Protein AF-0000000072275136 (afdb_homodimer)

Organism: Rhodospirillum rubrum (strain ATCC 11170 / ATH 1.1.1 / DSM 467 / LMG 4362 / NCIMB 8255 / S1) (NCBI:txid269796)

Nearest PDB structures (foldseek):
  8ezt-assembly1_D-2  TM=8.551E-01  e=4.732E-03  Legionella pneumophila
  3dnv-assembly1_B  TM=7.845E-01  e=2.120E-03  Escherichia coli K-12
  4z5h-assembly1_A-2  TM=7.658E-01  e=2.246E-03  Escherichia coli K-12
  5k98-assembly1_P  TM=7.823E-01  e=4.732E-03  Escherichia coli MP020980.2
  2b5a-assembly1_A  TM=7.391E-01  e=1.328E-02  [Bacillus] caldolyticus

Radius of gyration: 20.27 Å; Cα contacts (8 Å, |Δi|>4): 265; chains: 2; bounding box: 40×94×41 Å

Sequence (222 aa):
MAAHPRTYSRATREALVLMGGKIRLARKQRKMSEADLAARIGIARSTLQLIEKGSPKAEIGLVFEAAHLVGIPLFVAEPSTLAAQIARIEDQLALLPHSIRRPRTEVKDDFMAAHPRTYSRATREALVLMGGKIRLARKQRKMSEADLAARIGIARSTLQLIEKGSPKAEIGLVFEAAHLVGIPLFVAEPSTLAAQIARIEDQLALLPHSIRRPRTEVKDDF

Structure (mmCIF, N/CA/C/O backbone):
data_AF-0000000072275136-model_v1
#
loop_
_entity.id
_entity.type
_entity.pdbx_description
1 polymer 'Transcriptional regulator, XRE family'
#
loop_
_atom_site.group_PDB
_atom_site.id
_atom_site.type_symbol
_atom_site.label_atom_id
_atom_site.label_alt_id
_atom_site.label_comp_id
_atom_site.label_asym_id
_atom_site.label_entity_id
_atom_site.label_seq_id
_atom_site.pdbx_PDB_ins_code
_atom_site.Cartn_x
_atom_site.Cartn_y
_atom_site.Cartn_z
_atom_site.occupancy
_atom_site.B_iso_or_equiv
_atom_site.auth_seq_id
_atom_site.auth_comp_id
_atom_site.auth_asym_id
_atom_site.auth_atom_id
_atom_site.pdbx_PDB_model_num
ATOM 1 N N . MET A 1 1 ? -23.781 -12.648 8.477 1 34.78 1 MET A N 1
ATOM 2 C CA . MET A 1 1 ? -22.516 -13.352 8.617 1 34.78 1 MET A CA 1
ATOM 3 C C . MET A 1 1 ? -21.406 -12.398 9.078 1 34.78 1 MET A C 1
ATOM 5 O O . MET A 1 1 ? -21.188 -11.359 8.461 1 34.78 1 MET A O 1
ATOM 9 N N . ALA A 1 2 ? -21.031 -12.438 10.281 1 43.31 2 ALA A N 1
ATOM 10 C CA . ALA A 1 2 ? -20.047 -11.531 10.867 1 43.31 2 ALA A CA 1
ATOM 11 C C . ALA A 1 2 ? -18.734 -11.578 10.094 1 43.31 2 ALA A C 1
ATOM 13 O O . ALA A 1 2 ? -18.25 -12.656 9.742 1 43.31 2 ALA A O 1
ATOM 14 N N . ALA A 1 3 ? -18.453 -10.547 9.375 1 55.28 3 ALA A N 1
ATOM 15 C CA . ALA A 1 3 ? -17.219 -10.562 8.594 1 55.28 3 ALA A CA 1
ATOM 16 C C . ALA A 1 3 ? -16.047 -11.07 9.43 1 55.28 3 ALA A C 1
ATOM 18 O O . ALA A 1 3 ? -15.883 -10.672 10.586 1 55.28 3 ALA A O 1
ATOM 19 N N . HIS A 1 4 ? -15.711 -12.32 9.383 1 60.91 4 HIS A N 1
ATOM 20 C CA . HIS A 1 4 ? -14.57 -12.891 10.086 1 60.91 4 HIS A CA 1
ATOM 21 C C . HIS A 1 4 ? -13.336 -12 9.945 1 60.91 4 HIS A C 1
ATOM 23 O O . HIS A 1 4 ? -12.977 -11.602 8.836 1 60.91 4 HIS A O 1
ATOM 29 N N . PRO A 1 5 ? -12.984 -11.477 11.062 1 72.5 5 PRO A N 1
ATOM 30 C CA . PRO A 1 5 ? -11.805 -10.609 10.984 1 72.5 5 PRO A CA 1
ATOM 31 C C . PRO A 1 5 ? -10.602 -11.297 10.336 1 72.5 5 PRO A C 1
ATOM 33 O O . PRO A 1 5 ? -10.344 -12.469 10.609 1 72.5 5 PRO A O 1
ATOM 36 N N . ARG A 1 6 ? -10.109 -10.781 9.258 1 84.81 6 ARG A N 1
ATOM 37 C CA . ARG A 1 6 ? -8.945 -11.352 8.586 1 84.81 6 ARG A CA 1
ATOM 38 C C . ARG A 1 6 ? -7.688 -11.195 9.43 1 84.81 6 ARG A C 1
ATOM 40 O O . ARG A 1 6 ? -7.473 -10.156 10.055 1 84.81 6 ARG A O 1
ATOM 47 N N . THR A 1 7 ? -7.094 -12.391 9.586 1 91.75 7 THR A N 1
ATOM 48 C CA . THR A 1 7 ? -5.836 -12.359 10.328 1 91.75 7 THR A CA 1
ATOM 49 C C . THR A 1 7 ? -4.66 -12.117 9.391 1 91.75 7 THR A C 1
ATOM 51 O O . THR A 1 7 ? -4.5 -12.82 8.391 1 91.75 7 THR A O 1
ATOM 54 N N . TYR A 1 8 ? -3.914 -11.055 9.648 1 96.62 8 TYR A N 1
ATOM 55 C CA . TYR A 1 8 ? -2.732 -10.727 8.859 1 96.62 8 TYR A CA 1
ATOM 56 C C . TYR A 1 8 ? -1.464 -11.211 9.555 1 96.62 8 TYR A C 1
ATOM 58 O O . TYR A 1 8 ? -1.431 -11.344 10.773 1 96.62 8 TYR A O 1
ATOM 66 N N . SER A 1 9 ? -0.447 -11.539 8.742 1 95.5 9 SER A N 1
ATOM 67 C CA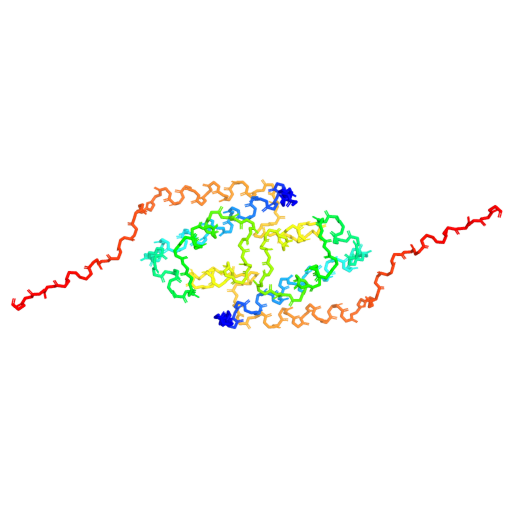 . SER A 1 9 ? 0.859 -11.867 9.297 1 95.5 9 SER A CA 1
ATOM 68 C C . SER A 1 9 ? 1.419 -10.719 10.125 1 95.5 9 SER A C 1
ATOM 70 O O . SER A 1 9 ? 1.007 -9.57 9.961 1 95.5 9 SER A O 1
ATOM 72 N N . ARG A 1 10 ? 2.375 -11.016 11.031 1 94.94 10 ARG A N 1
ATOM 73 C CA . ARG A 1 10 ? 3.047 -9.977 11.805 1 94.94 10 ARG A CA 1
ATOM 74 C C . ARG A 1 10 ? 3.75 -8.977 10.898 1 94.94 10 ARG A C 1
ATOM 76 O O . ARG A 1 10 ? 3.689 -7.77 11.125 1 94.94 10 ARG A O 1
ATOM 83 N N . ALA A 1 11 ? 4.41 -9.492 9.906 1 94.69 11 ALA A N 1
ATOM 84 C CA . ALA A 1 11 ? 5.133 -8.625 8.977 1 94.69 11 ALA A CA 1
ATOM 85 C C . ALA A 1 11 ? 4.188 -7.637 8.297 1 94.69 11 ALA A C 1
ATOM 87 O O . ALA A 1 11 ? 4.516 -6.461 8.141 1 94.69 11 ALA A O 1
ATOM 88 N N . THR A 1 12 ? 3.021 -8.172 7.914 1 96.62 12 THR A N 1
ATOM 89 C CA . THR A 1 12 ? 2.037 -7.312 7.262 1 96.62 12 THR A CA 1
ATOM 90 C C . THR A 1 12 ? 1.535 -6.238 8.219 1 96.62 12 THR A C 1
ATOM 92 O O . THR A 1 12 ? 1.487 -5.055 7.863 1 96.62 12 THR A O 1
ATOM 95 N N . ARG A 1 13 ? 1.253 -6.629 9.406 1 96.94 13 ARG A N 1
ATOM 96 C CA . ARG A 1 13 ? 0.764 -5.684 10.406 1 96.94 13 ARG A CA 1
ATOM 97 C C . ARG A 1 13 ? 1.8 -4.602 10.688 1 96.94 13 ARG A C 1
ATOM 99 O O . ARG A 1 13 ? 1.465 -3.416 10.742 1 96.94 13 ARG A O 1
ATOM 106 N N . GLU A 1 14 ? 2.996 -5 10.828 1 97.19 14 GLU A N 1
ATOM 107 C CA . GLU A 1 14 ? 4.066 -4.047 11.117 1 97.19 14 GLU A CA 1
ATOM 108 C C . GLU A 1 14 ? 4.309 -3.113 9.938 1 97.19 14 GLU A C 1
ATOM 110 O O . GLU A 1 14 ? 4.566 -1.922 10.125 1 97.19 14 GLU A O 1
ATOM 115 N N . ALA A 1 15 ? 4.215 -3.631 8.766 1 97.25 15 ALA A N 1
ATOM 116 C CA . ALA A 1 15 ? 4.383 -2.803 7.57 1 97.25 15 ALA A CA 1
ATOM 117 C C . ALA A 1 15 ? 3.287 -1.745 7.48 1 97.25 15 ALA A C 1
ATOM 119 O O . ALA A 1 15 ? 3.549 -0.602 7.102 1 97.25 15 ALA A O 1
ATOM 120 N N . LEU A 1 16 ? 2.09 -2.146 7.805 1 98.06 16 LEU A N 1
ATOM 121 C CA . LEU A 1 16 ? 0.973 -1.209 7.773 1 98.06 16 LEU A CA 1
ATOM 122 C C . LEU A 1 16 ? 1.18 -0.081 8.781 1 98.06 16 LEU A C 1
ATOM 124 O O . LEU A 1 16 ? 0.97 1.09 8.453 1 98.06 16 LEU A O 1
ATOM 128 N N . VAL A 1 17 ? 1.591 -0.449 9.914 1 97.88 17 VAL A N 1
ATOM 129 C CA . VAL A 1 17 ? 1.847 0.53 10.969 1 97.88 17 VAL A CA 1
ATOM 130 C C . VAL A 1 17 ? 2.961 1.479 10.531 1 97.88 17 VAL A C 1
ATOM 132 O O . VAL A 1 17 ? 2.852 2.695 10.703 1 97.88 17 VAL A O 1
ATOM 135 N N . LEU A 1 18 ? 3.98 0.933 10 1 97.62 18 LEU A N 1
ATOM 136 C CA . LEU A 1 18 ? 5.094 1.752 9.531 1 97.62 18 LEU A CA 1
ATOM 137 C C . LEU A 1 18 ? 4.641 2.719 8.445 1 97.62 18 LEU A C 1
ATOM 139 O O . LEU A 1 18 ? 4.969 3.906 8.484 1 97.62 18 LEU A O 1
ATOM 143 N N . MET A 1 19 ? 3.881 2.203 7.488 1 97.75 19 MET A N 1
ATOM 144 C CA . MET A 1 19 ? 3.355 3.039 6.414 1 97.75 19 MET A CA 1
ATOM 145 C C . MET A 1 19 ? 2.543 4.203 6.973 1 97.75 19 MET A C 1
ATOM 147 O O . MET A 1 19 ? 2.775 5.355 6.609 1 97.75 19 MET A O 1
ATOM 151 N N . GLY A 1 20 ? 1.637 3.906 7.801 1 98.62 20 GLY A N 1
ATOM 152 C CA . GLY A 1 20 ? 0.823 4.945 8.406 1 98.62 20 GLY A CA 1
ATOM 153 C C . GLY A 1 20 ? 1.636 5.949 9.211 1 98.62 20 GLY A C 1
ATOM 154 O O . GLY A 1 20 ? 1.403 7.156 9.117 1 98.62 20 GLY A O 1
ATOM 155 N N . GLY A 1 21 ? 2.545 5.434 9.984 1 98.25 21 GLY A N 1
ATOM 156 C CA . GLY A 1 21 ? 3.412 6.289 10.773 1 98.25 21 GLY A CA 1
ATOM 157 C C . GLY A 1 21 ? 4.258 7.223 9.93 1 98.25 21 GLY A C 1
ATOM 158 O O . GLY A 1 21 ? 4.465 8.383 10.297 1 98.25 21 GLY A O 1
ATOM 159 N N . LYS A 1 22 ? 4.758 6.723 8.836 1 97.88 22 LYS A N 1
ATOM 160 C CA . LYS A 1 22 ? 5.539 7.555 7.926 1 97.88 22 LYS A CA 1
ATOM 161 C C . LYS A 1 22 ? 4.695 8.695 7.367 1 97.88 22 LYS A C 1
ATOM 163 O O . LYS A 1 22 ? 5.168 9.828 7.258 1 97.88 22 LYS A O 1
ATOM 168 N N . ILE A 1 23 ? 3.521 8.422 6.992 1 98.5 23 ILE A N 1
ATOM 169 C CA . ILE A 1 23 ? 2.627 9.438 6.457 1 98.5 23 ILE A CA 1
ATOM 170 C C . ILE A 1 23 ? 2.346 10.492 7.523 1 98.5 23 ILE A C 1
ATOM 172 O O . ILE A 1 23 ? 2.418 11.695 7.25 1 98.5 23 ILE A O 1
ATOM 176 N N . ARG A 1 24 ? 2.078 10.016 8.68 1 98.5 24 ARG A N 1
ATOM 177 C CA . ARG A 1 24 ? 1.809 10.922 9.789 1 98.5 24 ARG A CA 1
ATOM 178 C C . ARG A 1 24 ? 3.012 11.82 10.07 1 98.5 24 ARG A C 1
ATOM 180 O O . ARG A 1 24 ? 2.869 13.031 10.203 1 98.5 24 ARG A O 1
ATOM 187 N N . LEU A 1 25 ? 4.133 11.219 10.188 1 98.19 25 LEU A N 1
ATOM 188 C CA . LEU A 1 25 ? 5.367 11.953 10.461 1 98.19 25 LEU A CA 1
ATOM 189 C C . LEU A 1 25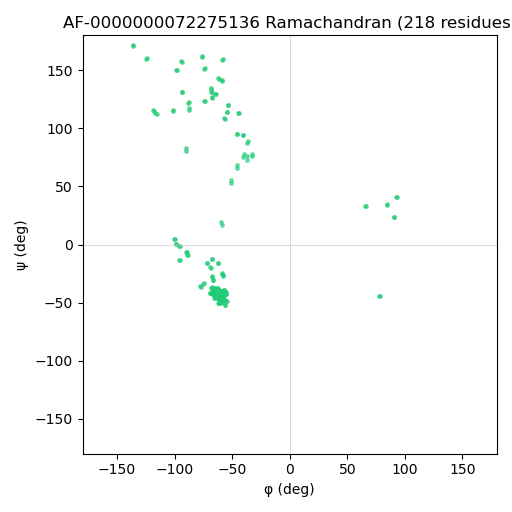 ? 5.625 12.992 9.375 1 98.19 25 LEU A C 1
ATOM 191 O O . LEU A 1 25 ? 5.898 14.156 9.68 1 98.19 25 LEU A O 1
ATOM 195 N N . ALA A 1 26 ? 5.52 12.602 8.148 1 98 26 ALA A N 1
ATOM 196 C CA . ALA A 1 26 ? 5.766 13.508 7.027 1 98 26 ALA A CA 1
ATOM 197 C C . ALA A 1 26 ? 4.766 14.664 7.023 1 98 26 ALA A C 1
ATOM 199 O O . ALA A 1 26 ? 5.133 15.805 6.746 1 98 26 ALA A O 1
ATOM 200 N N . ARG A 1 27 ? 3.498 14.32 7.25 1 98 27 ARG A N 1
ATOM 201 C CA . ARG A 1 27 ? 2.479 15.359 7.324 1 98 27 ARG A CA 1
ATOM 202 C C . ARG A 1 27 ? 2.844 16.406 8.367 1 98 27 ARG A C 1
ATOM 204 O O . ARG A 1 27 ? 2.818 17.609 8.086 1 98 27 ARG A O 1
ATOM 211 N N . LYS A 1 28 ? 3.197 15.953 9.492 1 97.88 28 LYS A N 1
ATOM 212 C CA . LYS A 1 28 ? 3.518 16.859 10.602 1 97.88 28 LYS A CA 1
ATOM 213 C C . LYS A 1 28 ? 4.793 17.641 10.32 1 97.88 28 LYS A C 1
ATOM 215 O O . LYS A 1 28 ? 4.879 18.828 10.633 1 97.88 28 LYS A O 1
ATOM 220 N N . GLN A 1 29 ? 5.77 17.016 9.789 1 96.94 29 GLN A N 1
ATOM 221 C CA . GLN A 1 29 ? 7.016 17.688 9.43 1 96.94 29 GLN A CA 1
ATOM 222 C C . GLN A 1 29 ? 6.77 18.812 8.43 1 96.94 29 GLN A C 1
ATOM 224 O O . GLN A 1 29 ? 7.508 19.797 8.406 1 96.94 29 GLN A O 1
ATOM 229 N N . ARG A 1 30 ? 5.711 18.688 7.703 1 96.5 30 ARG A N 1
ATOM 230 C CA . ARG A 1 30 ? 5.352 19.688 6.703 1 96.5 30 ARG A CA 1
ATOM 231 C C . ARG A 1 30 ? 4.355 20.688 7.27 1 96.5 30 ARG A C 1
ATOM 233 O O . ARG A 1 30 ? 3.797 21.5 6.527 1 96.5 30 ARG A O 1
ATOM 240 N N . LYS A 1 31 ? 3.979 20.516 8.461 1 95.81 31 LYS A N 1
ATOM 241 C CA . LYS A 1 31 ? 3.062 21.391 9.188 1 95.81 31 LYS A CA 1
ATOM 242 C C . LYS A 1 31 ? 1.666 21.359 8.578 1 95.81 31 LYS A C 1
ATOM 244 O O . LYS A 1 31 ? 0.966 22.375 8.555 1 95.81 31 LYS A O 1
ATOM 249 N N . MET A 1 32 ? 1.389 20.281 8.109 1 96.56 32 MET A N 1
ATOM 250 C CA . MET A 1 32 ? 0.056 20.062 7.555 1 96.56 32 MET A CA 1
ATOM 251 C C . MET A 1 32 ? -0.872 19.453 8.594 1 96.56 32 MET A C 1
ATOM 253 O O . MET A 1 32 ? -0.5 18.484 9.273 1 96.56 32 MET A O 1
ATOM 257 N N . SER A 1 33 ? -2.061 20.062 8.711 1 97.31 33 SER A N 1
ATOM 258 C CA . SER A 1 33 ? -3.051 19.469 9.602 1 97.31 33 SER A CA 1
ATOM 259 C C . SER A 1 33 ? -3.701 18.25 8.977 1 97.31 33 SER A C 1
ATOM 261 O O . SER A 1 33 ? -3.588 18.031 7.766 1 97.31 33 SER A O 1
ATOM 263 N N . GLU A 1 34 ? -4.309 17.453 9.828 1 97.5 34 GLU A N 1
ATOM 264 C CA . GLU A 1 34 ? -5.102 16.344 9.297 1 97.5 34 GLU A CA 1
ATOM 265 C C . GLU A 1 34 ? -6.176 16.844 8.344 1 97.5 34 GLU A C 1
ATOM 267 O O . GLU A 1 34 ? -6.41 16.25 7.289 1 97.5 34 GLU A O 1
ATOM 272 N N . ALA A 1 35 ? -6.805 17.953 8.703 1 96.75 35 ALA A N 1
ATOM 273 C CA . ALA A 1 35 ? -7.867 18.516 7.883 1 96.75 35 ALA A CA 1
ATOM 274 C C . ALA A 1 35 ? -7.344 18.938 6.512 1 96.75 35 ALA A C 1
ATOM 276 O O . ALA A 1 35 ? -7.984 18.672 5.492 1 96.75 35 ALA A O 1
ATOM 277 N N . ASP A 1 36 ? -6.223 19.547 6.449 1 97.06 36 ASP A N 1
ATOM 278 C CA . ASP A 1 36 ? -5.621 20 5.195 1 97.06 36 ASP A CA 1
ATOM 279 C C . ASP A 1 36 ? -5.309 18.812 4.281 1 97.06 36 ASP A C 1
ATOM 281 O O . ASP A 1 36 ? -5.66 18.828 3.1 1 97.06 36 ASP A O 1
ATOM 285 N N . LEU A 1 37 ? -4.645 17.828 4.824 1 97.81 37 LEU A N 1
ATOM 286 C CA . LEU A 1 37 ? -4.285 16.688 4.004 1 97.81 37 LEU A CA 1
ATOM 287 C C . LEU A 1 37 ? -5.531 15.93 3.541 1 97.81 37 LEU A C 1
ATOM 289 O O . LEU A 1 37 ? -5.629 15.539 2.375 1 97.81 37 LEU A O 1
ATOM 293 N N . ALA A 1 38 ? -6.422 15.703 4.453 1 97.94 38 ALA A N 1
ATOM 294 C CA . ALA A 1 38 ? -7.664 15.023 4.102 1 97.94 38 ALA A CA 1
ATOM 295 C C . ALA A 1 38 ? -8.383 15.75 2.971 1 97.94 38 ALA A C 1
ATOM 297 O O . ALA A 1 38 ? -8.867 15.117 2.025 1 97.94 38 ALA A O 1
ATOM 298 N N . ALA A 1 39 ? -8.43 17.047 3.029 1 97.19 39 ALA A N 1
ATOM 299 C CA . ALA A 1 39 ? -9.078 17.859 2.008 1 97.19 39 ALA A CA 1
ATOM 300 C C . ALA A 1 39 ? -8.375 17.719 0.661 1 97.19 39 ALA A C 1
ATOM 302 O O . ALA A 1 39 ? -9.031 17.625 -0.381 1 97.19 39 ALA A O 1
ATOM 303 N N . ARG A 1 40 ? -7.125 17.719 0.675 1 96.88 40 ARG A N 1
ATOM 304 C CA . ARG A 1 40 ? -6.355 17.594 -0.56 1 96.88 40 ARG A CA 1
ATOM 305 C C . ARG A 1 40 ? -6.594 16.234 -1.222 1 96.88 40 ARG A C 1
ATOM 307 O O . ARG A 1 40 ? -6.605 16.141 -2.451 1 96.88 40 ARG A O 1
ATOM 314 N N . ILE A 1 41 ? -6.715 15.273 -0.427 1 97.06 41 ILE A N 1
ATOM 315 C CA . ILE A 1 41 ? -7 13.938 -0.941 1 97.06 41 ILE A CA 1
ATOM 316 C C . ILE A 1 41 ? -8.461 13.852 -1.369 1 97.06 41 ILE A C 1
ATOM 318 O O . ILE A 1 41 ? -8.805 13.102 -2.289 1 97.06 41 ILE A O 1
ATOM 322 N N . GLY A 1 42 ? -9.32 14.484 -0.735 1 96.62 42 GLY A N 1
ATOM 323 C CA . GLY A 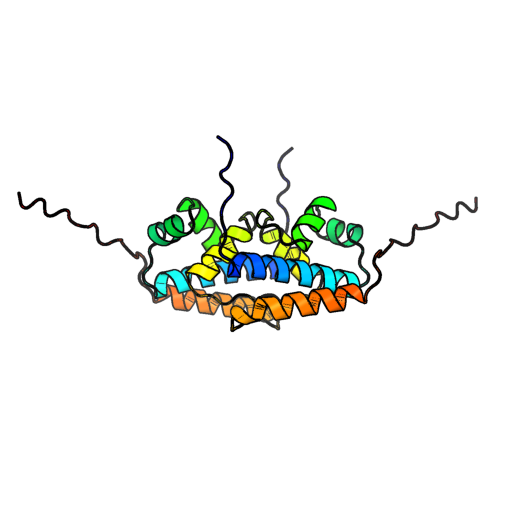1 42 ? -10.75 14.43 -0.974 1 96.62 42 GLY A CA 1
ATOM 324 C C . GLY A 1 42 ? -11.461 13.398 -0.117 1 96.62 42 GLY A C 1
ATOM 325 O O . GLY A 1 42 ? -12.367 12.719 -0.588 1 96.62 42 GLY A O 1
ATOM 326 N N . ILE A 1 43 ? -11.023 13.352 1.15 1 97.44 43 ILE A N 1
ATOM 327 C CA . ILE A 1 43 ? -11.625 12.367 2.051 1 97.44 43 ILE A CA 1
ATOM 328 C C . ILE A 1 43 ? -11.922 13.023 3.398 1 97.44 43 ILE A C 1
ATOM 330 O O . ILE A 1 43 ? -11.523 14.164 3.646 1 97.44 43 ILE A O 1
ATOM 334 N N . ALA A 1 44 ? -12.641 12.234 4.234 1 97.94 44 ALA A N 1
ATOM 335 C CA . ALA A 1 44 ? -12.906 12.695 5.598 1 97.94 44 ALA A CA 1
ATOM 336 C C . ALA A 1 44 ? -11.648 12.586 6.457 1 97.94 44 ALA A C 1
ATOM 338 O O . ALA A 1 44 ? -10.828 11.688 6.266 1 97.94 44 ALA A O 1
ATOM 339 N N . ARG A 1 45 ? -11.57 13.484 7.465 1 97.38 45 ARG A N 1
ATOM 340 C CA . ARG A 1 45 ? -10.477 13.438 8.43 1 97.38 45 ARG A CA 1
ATOM 341 C C . ARG A 1 45 ? -10.414 12.078 9.117 1 97.38 45 ARG A C 1
ATOM 343 O O . ARG A 1 45 ? -9.328 11.562 9.391 1 97.38 45 ARG A O 1
ATOM 350 N N . SER A 1 46 ? -11.531 11.523 9.414 1 98.25 46 SER A N 1
ATOM 351 C CA . SER A 1 46 ? -11.586 10.227 10.086 1 98.25 46 SER A CA 1
ATOM 352 C C . SER A 1 46 ? -10.953 9.133 9.234 1 98.25 46 SER A C 1
ATOM 354 O O . SER A 1 46 ? -10.312 8.219 9.758 1 98.25 46 SER A O 1
ATOM 356 N N . THR A 1 47 ? -11.172 9.203 7.934 1 98.31 47 THR A N 1
ATOM 357 C CA . THR A 1 47 ? -10.547 8.258 7.016 1 98.31 47 THR A CA 1
ATOM 358 C C . THR A 1 47 ? -9.023 8.414 7.023 1 98.31 47 THR A C 1
ATOM 360 O O . THR A 1 47 ? -8.297 7.422 7.027 1 98.31 47 THR A O 1
ATOM 363 N N . LEU A 1 48 ? -8.578 9.609 7.027 1 98.5 48 LEU A N 1
ATOM 364 C CA . LEU A 1 48 ? -7.145 9.859 7.102 1 98.5 48 LEU A CA 1
ATOM 365 C C . LEU A 1 48 ? -6.559 9.305 8.391 1 98.5 48 LEU A C 1
ATOM 367 O O . LEU A 1 48 ? -5.465 8.734 8.391 1 98.5 48 LEU A O 1
ATOM 371 N N . GLN A 1 49 ? -7.281 9.445 9.484 1 98.56 49 GLN A N 1
ATOM 372 C CA . GLN A 1 49 ? -6.809 8.93 10.766 1 98.56 49 GLN A CA 1
ATOM 373 C C . GLN A 1 49 ? -6.629 7.418 10.719 1 98.56 49 GLN A C 1
ATOM 375 O O . GLN A 1 49 ? -5.652 6.887 11.25 1 98.56 49 GLN A O 1
ATOM 380 N N . LEU A 1 50 ? -7.531 6.777 10.078 1 98.5 50 LEU A N 1
ATOM 381 C CA . LEU A 1 50 ? -7.418 5.332 9.906 1 98.5 50 LEU A CA 1
ATOM 382 C C . LEU A 1 50 ? -6.184 4.98 9.078 1 98.5 50 LEU A C 1
ATOM 384 O O . LEU A 1 50 ? -5.465 4.027 9.406 1 98.5 50 LEU A O 1
ATOM 388 N N . ILE A 1 51 ? -5.945 5.699 8.062 1 98.75 51 ILE A N 1
ATOM 389 C CA . ILE A 1 51 ? -4.77 5.512 7.215 1 98.75 51 ILE A CA 1
ATOM 390 C C . ILE A 1 51 ? -3.502 5.676 8.047 1 98.75 51 ILE A C 1
ATOM 392 O O . ILE A 1 51 ? -2.609 4.824 8.008 1 98.75 51 ILE A O 1
ATOM 396 N N . GLU A 1 52 ? -3.465 6.754 8.789 1 98.56 52 GLU A N 1
ATOM 397 C CA . GLU A 1 52 ? -2.252 7.07 9.531 1 98.56 52 GLU A CA 1
ATOM 398 C C . GLU A 1 52 ? -2.02 6.074 10.664 1 98.56 52 GLU A C 1
ATOM 400 O O . GLU A 1 52 ? -0.901 5.945 11.164 1 98.56 52 GLU A O 1
ATOM 405 N N . LYS A 1 53 ? -3.09 5.363 11.062 1 98.19 53 LYS A N 1
ATOM 406 C CA . LYS A 1 53 ? -2.98 4.348 12.109 1 98.19 53 LYS A CA 1
ATOM 407 C C . LYS A 1 53 ? -2.646 2.982 11.516 1 98.19 53 LYS A C 1
ATOM 409 O O . LYS A 1 53 ? -2.475 2.006 12.25 1 98.19 53 LYS A O 1
ATOM 414 N N . GLY A 1 54 ? -2.625 2.865 10.289 1 98.38 54 GLY A N 1
ATOM 415 C CA . GLY A 1 54 ? -2.258 1.62 9.633 1 98.38 54 GLY A CA 1
ATOM 416 C C . GLY A 1 54 ? -3.416 0.65 9.5 1 98.38 54 GLY A C 1
ATOM 417 O O . GLY A 1 54 ? -3.232 -0.564 9.609 1 98.38 54 GLY A O 1
ATOM 418 N N . SER A 1 55 ? -4.582 1.107 9.297 1 98.25 55 SER A N 1
ATOM 419 C CA . SER A 1 55 ? -5.746 0.242 9.148 1 98.25 55 SER A CA 1
ATOM 420 C C . SER A 1 55 ? -5.633 -0.625 7.898 1 98.25 55 SER A C 1
ATOM 422 O O . SER A 1 55 ? -5.484 -0.107 6.789 1 98.25 55 SER A O 1
ATOM 424 N N . PRO A 1 56 ? -5.828 -1.895 8.047 1 98.19 56 PRO A N 1
ATOM 425 C CA . PRO A 1 56 ? -5.73 -2.777 6.879 1 98.19 56 PRO A CA 1
ATOM 426 C C . PRO A 1 56 ? -6.902 -2.609 5.91 1 98.19 56 PRO A C 1
ATOM 428 O O . PRO A 1 56 ? -6.805 -2.998 4.746 1 98.19 56 PRO A O 1
ATOM 431 N N . LYS A 1 57 ? -7.938 -1.999 6.328 1 97.75 57 LYS A N 1
ATOM 432 C CA . LYS A 1 57 ? -9.141 -1.883 5.516 1 97.75 57 LYS A CA 1
ATOM 433 C C . LYS A 1 57 ? -9.094 -0.641 4.633 1 97.75 57 LYS A C 1
ATOM 435 O O . LYS A 1 57 ? -9.93 -0.472 3.742 1 97.75 57 LYS A O 1
ATOM 440 N N . ALA A 1 58 ? -8.133 0.172 4.863 1 98.44 58 ALA A N 1
ATOM 441 C CA . ALA A 1 58 ? -7.996 1.361 4.027 1 98.44 58 ALA A CA 1
ATOM 442 C C . ALA A 1 58 ? -7.746 0.982 2.57 1 98.44 58 ALA A C 1
ATOM 444 O O . ALA A 1 58 ? -7.031 0.018 2.287 1 98.44 58 ALA A O 1
ATOM 445 N N . GLU A 1 59 ? -8.32 1.762 1.686 1 98.5 59 GLU A N 1
ATOM 446 C CA . GLU A 1 59 ? -8.039 1.584 0.264 1 98.5 59 GLU A CA 1
ATOM 447 C C . GLU A 1 59 ? -6.598 1.974 -0.066 1 98.5 59 GLU A C 1
ATOM 449 O O . GLU A 1 59 ? -6.137 3.047 0.325 1 98.5 59 GLU A O 1
ATOM 454 N N . ILE A 1 60 ? -5.93 1.137 -0.836 1 98.62 60 ILE A N 1
ATOM 455 C CA . ILE A 1 60 ? -4.512 1.355 -1.099 1 98.62 60 ILE A CA 1
ATOM 456 C C . ILE A 1 60 ? -4.332 2.623 -1.933 1 98.62 60 ILE A C 1
ATOM 458 O O . ILE A 1 60 ? -3.338 3.336 -1.779 1 98.62 60 ILE A O 1
ATOM 462 N N . GLY A 1 61 ? -5.293 2.938 -2.752 1 98.44 61 GLY A N 1
ATO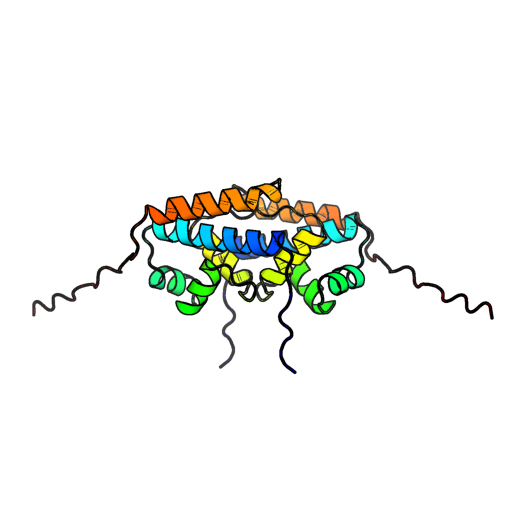M 463 C CA . GLY A 1 61 ? -5.223 4.172 -3.516 1 98.44 61 GLY A CA 1
ATOM 464 C C . GLY A 1 61 ? -5.129 5.41 -2.645 1 98.44 61 GLY A C 1
ATOM 465 O O . GLY A 1 61 ? -4.332 6.309 -2.916 1 98.44 61 GLY A O 1
ATOM 466 N N . LEU A 1 62 ? -5.867 5.438 -1.631 1 98.62 62 LEU A N 1
ATOM 467 C CA . LEU A 1 62 ? -5.863 6.574 -0.717 1 98.62 62 LEU A CA 1
ATOM 468 C C . LEU A 1 62 ? -4.547 6.652 0.049 1 98.62 62 LEU A C 1
ATOM 470 O O . LEU A 1 62 ? -3.996 7.738 0.236 1 98.62 62 LEU A O 1
ATOM 474 N N . VAL A 1 63 ? -4.094 5.52 0.461 1 98.69 63 VAL A N 1
ATOM 475 C CA . VAL A 1 63 ? -2.846 5.469 1.217 1 98.69 63 VAL A CA 1
ATOM 476 C C . VAL A 1 63 ? -1.693 5.961 0.345 1 98.69 63 VAL A C 1
ATOM 478 O O . VAL A 1 63 ? -0.894 6.797 0.774 1 98.69 63 VAL A O 1
ATOM 481 N N . PHE A 1 64 ? -1.67 5.488 -0.875 1 98.44 64 PHE A N 1
ATOM 482 C CA . PHE A 1 64 ? -0.6 5.891 -1.78 1 98.44 64 PHE A CA 1
ATOM 483 C C . PHE A 1 64 ? -0.723 7.363 -2.146 1 98.44 64 PHE A C 1
ATOM 485 O O . PHE A 1 64 ? 0.285 8.062 -2.291 1 98.44 64 PHE A O 1
ATOM 492 N N . GLU A 1 65 ? -1.894 7.82 -2.301 1 98.38 65 GLU A N 1
ATOM 493 C CA . GLU A 1 65 ? -2.088 9.234 -2.598 1 98.38 65 GLU A CA 1
ATOM 494 C C . GLU A 1 65 ? -1.624 10.109 -1.437 1 98.38 65 GLU A C 1
ATOM 496 O O . GLU A 1 65 ? -0.974 11.141 -1.646 1 98.38 65 GLU A O 1
ATOM 501 N N . ALA A 1 66 ? -1.978 9.711 -0.241 1 98.62 66 ALA A N 1
ATOM 502 C CA . ALA A 1 66 ? -1.498 10.422 0.938 1 98.62 66 ALA A CA 1
ATOM 503 C C . ALA A 1 66 ? 0.027 10.469 0.968 1 98.62 66 ALA A C 1
ATOM 505 O O . ALA A 1 66 ? 0.617 11.531 1.191 1 98.62 66 ALA A O 1
ATOM 506 N N . ALA A 1 67 ? 0.596 9.312 0.723 1 98 67 ALA A N 1
ATOM 507 C CA . ALA A 1 67 ? 2.055 9.234 0.705 1 98 67 ALA A CA 1
ATOM 508 C C . ALA A 1 67 ? 2.645 10.188 -0.329 1 98 67 ALA A C 1
ATOM 510 O O . ALA A 1 67 ? 3.582 10.93 -0.033 1 98 67 ALA A O 1
ATOM 511 N N . HIS A 1 68 ? 2.031 10.164 -1.456 1 96.62 68 HIS A N 1
ATOM 512 C CA . HIS A 1 68 ? 2.492 11.039 -2.529 1 96.62 68 HIS A CA 1
ATOM 513 C C . HIS A 1 68 ? 2.395 12.5 -2.129 1 96.62 68 HIS A C 1
ATOM 515 O O . HIS A 1 68 ? 3.352 13.266 -2.297 1 96.62 68 HIS A O 1
ATOM 521 N N . LEU A 1 69 ? 1.332 12.883 -1.582 1 97.19 69 LEU A N 1
ATOM 522 C CA . LEU A 1 69 ? 1.052 14.289 -1.279 1 97.19 69 LEU A CA 1
ATOM 523 C C . LEU A 1 69 ? 1.98 14.805 -0.185 1 97.19 69 LEU A C 1
ATOM 525 O O . LEU A 1 69 ? 2.295 15.992 -0.143 1 97.19 69 LEU A O 1
ATOM 529 N N . VAL A 1 70 ? 2.412 13.891 0.64 1 97.62 70 VAL A N 1
ATOM 530 C CA . VAL A 1 70 ? 3.293 14.344 1.713 1 97.62 70 VAL A CA 1
ATOM 531 C C . VAL A 1 70 ? 4.746 14.039 1.353 1 97.62 70 VAL A C 1
ATOM 533 O O . VAL A 1 70 ? 5.633 14.125 2.205 1 97.62 70 VAL A O 1
ATOM 536 N N . GLY A 1 71 ? 5.02 13.547 0.194 1 94.69 71 GLY A N 1
ATOM 537 C CA . GLY A 1 71 ? 6.367 13.484 -0.35 1 94.69 71 GLY A CA 1
ATOM 538 C C . GLY A 1 71 ? 7.09 12.195 0.002 1 94.69 71 GLY A C 1
ATOM 539 O O . GLY A 1 71 ? 8.32 12.156 0.031 1 94.69 71 GLY A O 1
ATOM 540 N N . ILE A 1 72 ? 6.422 11.188 0.287 1 94.31 72 ILE A N 1
ATOM 541 C CA . ILE A 1 72 ? 7.023 9.891 0.566 1 94.31 72 ILE A CA 1
ATOM 542 C C . ILE A 1 72 ? 7.207 9.117 -0.736 1 94.31 72 ILE A C 1
ATOM 544 O O . ILE A 1 72 ? 6.23 8.789 -1.414 1 94.31 72 ILE A O 1
ATOM 548 N N . PRO A 1 73 ? 8.453 8.844 -1.038 1 89.62 73 PRO A N 1
ATOM 549 C CA . PRO A 1 73 ? 8.664 8.023 -2.234 1 89.62 73 PRO A CA 1
ATOM 550 C C . PRO A 1 73 ? 8.18 6.586 -2.061 1 89.62 73 PRO A C 1
ATOM 552 O O . PRO A 1 73 ? 8.453 5.957 -1.036 1 89.62 73 PRO A O 1
ATOM 555 N N . LEU A 1 74 ? 7.406 6.23 -3.125 1 86.12 74 LEU A N 1
ATOM 556 C CA . LEU A 1 74 ? 6.945 4.844 -3.129 1 86.12 74 LEU A CA 1
ATOM 557 C C . LEU A 1 74 ? 7.781 3.994 -4.074 1 86.12 74 LEU A C 1
ATOM 559 O O . LEU A 1 74 ? 7.785 4.227 -5.285 1 86.12 74 LEU A O 1
ATOM 563 N N . PHE A 1 75 ? 8.539 3.031 -3.668 1 85.19 75 PHE A N 1
ATOM 564 C CA . PHE A 1 75 ? 9.289 2.033 -4.422 1 85.19 75 PHE A CA 1
ATOM 565 C C . PHE A 1 75 ? 10.57 2.633 -4.988 1 85.19 75 PHE A C 1
ATOM 567 O O . PHE A 1 75 ? 11.617 1.981 -4.988 1 85.19 75 PHE A O 1
ATOM 574 N N . VAL A 1 76 ? 10.375 3.873 -5.547 1 79.44 76 VAL A N 1
ATOM 575 C CA . VAL A 1 76 ? 11.531 4.469 -6.199 1 79.44 76 VAL A CA 1
ATOM 576 C C . VAL A 1 76 ? 11.812 5.848 -5.605 1 79.44 76 VAL A C 1
ATOM 578 O O . VAL A 1 76 ? 10.898 6.512 -5.109 1 79.44 76 VAL A O 1
ATOM 581 N N . ALA A 1 77 ? 13.023 6.223 -5.84 1 77.12 77 ALA A N 1
ATOM 582 C CA . ALA A 1 77 ? 13.445 7.531 -5.348 1 77.12 77 ALA A CA 1
ATOM 583 C C . ALA A 1 77 ? 12.898 8.648 -6.23 1 77.12 77 ALA A C 1
ATOM 585 O O . ALA A 1 77 ? 12.578 9.734 -5.738 1 77.12 77 ALA A O 1
ATOM 586 N N . GLU A 1 78 ? 12.883 8.273 -7.57 1 81.5 78 GLU A N 1
ATOM 587 C CA . GLU A 1 78 ? 12.414 9.266 -8.531 1 81.5 78 GLU A CA 1
ATOM 588 C C . GLU A 1 78 ? 11.133 8.805 -9.219 1 81.5 78 GLU A C 1
ATOM 590 O O . GLU A 1 78 ? 11.164 7.926 -10.086 1 81.5 78 GLU A O 1
ATOM 595 N N . PRO A 1 79 ? 10.094 9.477 -8.922 1 83.31 79 PRO A N 1
ATOM 596 C CA . PRO A 1 79 ? 8.797 9.062 -9.461 1 83.31 79 PRO A CA 1
ATOM 597 C C . PRO A 1 79 ? 8.781 9.016 -10.984 1 83.31 79 PRO A C 1
ATOM 599 O O . PRO A 1 79 ? 8.047 8.211 -11.578 1 83.31 79 PRO A O 1
ATOM 602 N N . SER A 1 80 ? 9.617 9.797 -11.594 1 85.19 80 SER A N 1
ATOM 603 C CA . SER A 1 80 ? 9.648 9.852 -13.047 1 85.19 80 SER A CA 1
ATOM 604 C C . SER A 1 80 ? 10.148 8.539 -13.641 1 85.19 80 SER A C 1
ATOM 606 O O . SER A 1 80 ? 9.969 8.289 -14.836 1 85.19 80 SER A O 1
ATOM 608 N N . THR A 1 81 ? 10.695 7.711 -12.797 1 90.81 81 THR A N 1
ATOM 609 C CA . THR A 1 81 ? 11.25 6.457 -13.289 1 90.81 81 THR A CA 1
ATOM 610 C C . THR A 1 81 ? 10.273 5.309 -13.086 1 90.81 81 THR A C 1
ATOM 612 O O . THR A 1 81 ? 10.531 4.18 -13.508 1 90.81 81 THR A O 1
ATOM 615 N N . LEU A 1 82 ? 9.195 5.609 -12.555 1 93.38 82 LEU A N 1
ATOM 616 C CA . LEU A 1 82 ? 8.227 4.551 -12.273 1 93.38 82 LEU A CA 1
ATOM 617 C C . LEU A 1 82 ? 7.785 3.861 -13.555 1 93.38 82 LEU A C 1
ATOM 619 O O . LEU A 1 82 ? 7.68 2.633 -13.602 1 93.38 82 LEU A O 1
ATOM 623 N N . ALA A 1 83 ? 7.555 4.641 -14.57 1 94 83 ALA A N 1
ATOM 624 C CA . ALA A 1 83 ? 7.105 4.082 -15.844 1 94 83 ALA A CA 1
ATOM 625 C C . ALA A 1 83 ? 8.109 3.072 -16.391 1 94 83 ALA A C 1
ATOM 627 O O . ALA A 1 83 ? 7.73 2.045 -16.953 1 94 83 ALA A O 1
ATOM 628 N N . ALA A 1 84 ? 9.328 3.385 -16.25 1 95.62 84 ALA A N 1
ATOM 629 C CA . ALA A 1 84 ? 10.367 2.471 -16.719 1 95.62 84 ALA A CA 1
ATOM 630 C C . ALA A 1 84 ? 10.352 1.172 -15.914 1 95.62 84 ALA A C 1
ATOM 632 O O . ALA A 1 84 ? 10.594 0.094 -16.453 1 95.62 84 ALA A O 1
ATOM 633 N N . GLN A 1 85 ? 10.125 1.244 -14.641 1 95.81 85 GLN A N 1
ATOM 634 C CA . GLN A 1 85 ? 10.055 0.056 -13.797 1 95.81 85 GLN A CA 1
ATOM 635 C C . GLN A 1 85 ? 8.859 -0.813 -14.164 1 95.81 85 GLN A C 1
ATOM 637 O O . GLN A 1 85 ? 8.961 -2.043 -14.188 1 95.81 85 GLN A O 1
ATOM 642 N N . ILE A 1 86 ? 7.824 -0.144 -14.406 1 96.69 86 ILE A N 1
ATOM 643 C CA . ILE A 1 86 ? 6.621 -0.857 -14.82 1 96.69 86 ILE A CA 1
ATOM 644 C C . ILE A 1 86 ? 6.902 -1.632 -16.109 1 96.69 86 ILE A C 1
ATOM 646 O O . ILE A 1 86 ? 6.559 -2.812 -16.219 1 96.69 86 ILE A O 1
ATOM 650 N N . ALA A 1 87 ? 7.461 -0.958 -17.047 1 96.81 87 ALA A N 1
ATOM 651 C CA . ALA A 1 87 ? 7.797 -1.588 -18.328 1 96.81 87 ALA A CA 1
ATOM 652 C C . ALA A 1 87 ? 8.695 -2.805 -18.125 1 96.81 87 ALA A C 1
ATOM 654 O O . ALA A 1 87 ? 8.539 -3.822 -18.797 1 96.81 87 ALA A O 1
ATOM 655 N N . ARG A 1 88 ? 9.633 -2.656 -17.219 1 96.38 88 ARG A N 1
ATOM 656 C CA . ARG A 1 88 ? 10.523 -3.773 -16.938 1 96.38 88 ARG A CA 1
ATOM 657 C C . ARG A 1 88 ? 9.742 -4.973 -16.406 1 96.38 88 ARG A C 1
ATOM 659 O O . ARG A 1 88 ? 9.992 -6.109 -16.812 1 96.38 88 ARG A O 1
ATOM 666 N N . ILE A 1 89 ? 8.852 -4.758 -15.531 1 96.38 89 ILE A N 1
ATOM 667 C CA . ILE A 1 89 ? 8.031 -5.832 -14.984 1 96.38 89 ILE A CA 1
ATOM 668 C C . ILE A 1 89 ? 7.207 -6.48 -16.094 1 96.38 89 ILE A C 1
ATOM 670 O O . ILE A 1 89 ? 7.113 -7.707 -16.172 1 96.38 89 ILE A O 1
ATOM 674 N N . GLU A 1 90 ? 6.633 -5.656 -16.875 1 96.94 90 GLU A N 1
ATOM 675 C CA . GLU A 1 90 ? 5.84 -6.164 -17.984 1 96.94 90 GLU A CA 1
ATOM 676 C C . GLU A 1 90 ? 6.68 -7.043 -18.906 1 96.94 90 GLU A C 1
ATOM 678 O O . GLU A 1 90 ? 6.215 -8.086 -19.359 1 96.94 90 GLU A O 1
ATOM 683 N N . ASP A 1 91 ? 7.855 -6.629 -19.203 1 97.62 91 ASP A N 1
ATOM 684 C CA . ASP A 1 91 ? 8.773 -7.41 -20.016 1 97.62 91 ASP A CA 1
ATOM 685 C C . ASP A 1 91 ? 9.078 -8.758 -19.359 1 97.62 91 ASP A C 1
ATOM 687 O O . ASP A 1 91 ? 9.117 -9.789 -20.047 1 97.62 91 ASP A O 1
ATOM 691 N N . GLN A 1 92 ? 9.359 -8.734 -18.109 1 97.94 92 GLN A N 1
ATOM 692 C CA . GLN A 1 92 ? 9.656 -9.969 -17.375 1 97.94 92 GLN A CA 1
ATOM 693 C C . GLN A 1 92 ? 8.461 -10.914 -17.391 1 97.94 92 GLN A C 1
ATOM 695 O O . GLN A 1 92 ? 8.617 -12.125 -17.562 1 97.94 92 GLN A O 1
ATOM 700 N N . LEU A 1 93 ? 7.324 -10.336 -17.25 1 96.31 93 LEU A N 1
ATOM 701 C CA . LEU A 1 93 ? 6.109 -11.141 -17.234 1 96.31 93 LEU A CA 1
ATOM 702 C C . LEU A 1 93 ? 5.879 -11.797 -18.594 1 96.31 93 LEU A C 1
ATOM 704 O O . LEU A 1 93 ? 5.371 -12.922 -18.672 1 96.31 93 LEU A O 1
ATOM 708 N N . ALA A 1 94 ? 6.195 -11.07 -19.594 1 95.25 94 ALA A N 1
ATOM 709 C CA . ALA A 1 94 ? 6.012 -11.57 -20.953 1 95.25 94 ALA A CA 1
ATOM 710 C C . ALA A 1 94 ? 6.863 -12.812 -21.203 1 95.25 94 ALA A C 1
ATOM 712 O O . ALA A 1 94 ? 6.582 -13.594 -22.109 1 95.25 94 ALA A O 1
ATOM 713 N N . LEU A 1 95 ? 7.805 -13.055 -20.375 1 94.88 95 LEU A N 1
ATOM 714 C CA . LEU A 1 95 ? 8.734 -14.164 -20.547 1 94.88 95 LEU A CA 1
ATOM 715 C C . LEU A 1 95 ? 8.273 -15.391 -19.75 1 94.88 95 LEU A C 1
ATOM 717 O O . LEU A 1 95 ? 8.789 -16.484 -19.938 1 94.88 95 LEU A O 1
ATOM 721 N N . LEU A 1 96 ? 7.367 -15.203 -18.906 1 93.06 96 LEU A N 1
ATOM 722 C CA . LEU A 1 96 ? 6.883 -16.281 -18.047 1 93.06 96 LEU A CA 1
ATOM 723 C C . LEU A 1 96 ? 5.652 -16.938 -18.656 1 93.06 96 LEU A C 1
ATOM 725 O O . LEU A 1 96 ? 4.961 -16.344 -19.484 1 93.06 96 LEU A O 1
ATOM 729 N N . PRO A 1 97 ? 5.383 -18.219 -18.234 1 89.81 97 PRO A N 1
ATOM 730 C CA . PRO A 1 97 ? 4.188 -18.891 -18.75 1 89.81 97 PRO A CA 1
ATOM 731 C C . PRO A 1 97 ? 2.9 -18.125 -18.422 1 89.81 97 PRO A C 1
ATOM 733 O O . PRO A 1 97 ? 2.795 -17.516 -17.359 1 89.81 97 PRO A O 1
ATOM 736 N N . HIS A 1 98 ? 2.012 -18.141 -19.375 1 84.75 98 HIS A N 1
ATOM 737 C CA . HIS A 1 98 ? 0.743 -17.438 -19.188 1 84.75 98 HIS A CA 1
ATOM 738 C C . HIS A 1 98 ? -0.108 -18.109 -18.125 1 84.75 98 HIS A C 1
ATOM 740 O O . HIS A 1 98 ? -0.751 -17.438 -17.312 1 84.75 98 HIS A O 1
ATOM 746 N N . SER A 1 99 ? -0.167 -19.391 -18.109 1 84.19 99 SER A N 1
ATOM 747 C CA . SER A 1 99 ? -1.006 -20.109 -17.156 1 84.19 99 SER A CA 1
ATOM 748 C C . SER A 1 99 ? -0.169 -21 -16.234 1 84.19 99 SER A C 1
ATOM 750 O O . SER A 1 99 ? 0.703 -21.734 -16.719 1 84.19 99 SER A O 1
ATOM 752 N N . ILE A 1 100 ? -0.223 -20.594 -14.922 1 81.62 100 ILE A N 1
ATOM 753 C CA . ILE A 1 100 ? 0.333 -21.531 -13.953 1 81.62 100 ILE A CA 1
ATOM 754 C C . ILE A 1 100 ? -0.759 -22.484 -13.469 1 81.62 100 ILE A C 1
ATOM 756 O O . ILE A 1 100 ? -1.76 -22.047 -12.891 1 81.62 100 ILE A O 1
ATOM 760 N N . ARG A 1 101 ? -1.095 -23.547 -14.258 1 71 101 ARG A N 1
ATOM 761 C CA . ARG A 1 101 ? -2.182 -24.484 -13.984 1 71 101 ARG A CA 1
ATOM 762 C C . ARG A 1 101 ? -1.816 -25.422 -12.844 1 71 101 ARG A C 1
ATOM 764 O O . ARG A 1 101 ? -0.673 -25.875 -12.742 1 71 101 ARG A O 1
ATOM 771 N N . ARG A 1 102 ? -2.688 -25.469 -11.727 1 66.06 102 ARG A N 1
ATOM 772 C CA . ARG A 1 102 ? -2.529 -26.516 -10.719 1 66.06 102 ARG A CA 1
ATOM 773 C C . ARG A 1 102 ? -2.551 -27.891 -11.352 1 66.06 102 ARG A C 1
ATOM 775 O O . ARG A 1 102 ? -3.336 -28.156 -12.273 1 66.06 102 ARG A O 1
ATOM 782 N N . PRO A 1 103 ? -1.409 -28.547 -11.258 1 57.59 103 PRO A N 1
ATOM 783 C CA . PRO A 1 103 ? -1.561 -29.922 -11.75 1 57.59 103 PRO A CA 1
ATOM 784 C C . PRO A 1 103 ? -2.873 -30.562 -11.312 1 57.59 103 PRO A C 1
ATOM 786 O O . PRO A 1 103 ? -3.266 -30.438 -10.148 1 57.59 103 PRO A O 1
ATOM 789 N N . ARG A 1 104 ? -3.881 -30.469 -12.18 1 55.34 104 ARG A N 1
ATOM 790 C CA . ARG A 1 104 ? -5.066 -31.266 -11.898 1 55.34 104 ARG A CA 1
ATOM 791 C C . ARG A 1 104 ? -4.684 -32.625 -11.297 1 55.34 104 ARG A C 1
ATOM 793 O O . ARG A 1 104 ? -3.861 -33.344 -11.859 1 55.34 104 ARG A O 1
ATOM 800 N N . THR A 1 105 ? -4.539 -32.656 -10.016 1 54.06 105 THR A N 1
ATOM 801 C CA . THR A 1 105 ? -4.398 -34.031 -9.469 1 54.06 105 THR A CA 1
ATOM 802 C C . THR A 1 105 ? -5.289 -35 -10.227 1 54.06 105 THR A C 1
ATOM 804 O O . THR A 1 105 ? -6.516 -34.875 -10.211 1 54.06 105 THR A O 1
ATOM 807 N N . GLU A 1 106 ? -4.977 -35.344 -11.422 1 52.03 106 GLU A N 1
ATOM 808 C CA . GLU A 1 106 ? -5.617 -36.531 -11.984 1 52.03 106 GLU A CA 1
ATOM 809 C C . GLU A 1 106 ? -5.898 -37.562 -10.898 1 52.03 106 GLU A C 1
ATOM 811 O O . GLU A 1 106 ? -4.969 -38.094 -10.273 1 52.03 106 GLU A O 1
ATOM 816 N N . VAL A 1 107 ? -6.93 -37.281 -10.141 1 54.88 107 VAL A N 1
ATOM 817 C CA . VAL A 1 107 ? -7.367 -38.469 -9.383 1 54.88 107 VAL A CA 1
ATOM 818 C C . VAL A 1 107 ? -7.281 -39.719 -10.258 1 54.88 107 VAL A C 1
ATOM 820 O O . VAL A 1 107 ? -8.008 -39.844 -11.25 1 54.88 107 VAL A O 1
ATOM 823 N N . LYS A 1 108 ? -6.18 -40.375 -10.547 1 53.66 108 LYS A N 1
ATOM 824 C CA . LYS A 1 108 ? -6.117 -41.75 -11.023 1 53.66 108 LYS A CA 1
ATOM 825 C C . LYS A 1 108 ? -7.027 -42.688 -10.203 1 53.66 108 LYS A C 1
ATOM 827 O O . LYS A 1 108 ? -6.699 -43.031 -9.07 1 53.66 108 LYS A O 1
ATOM 832 N N . ASP A 1 109 ? -8.273 -42.469 -10.312 1 51.12 109 ASP A N 1
ATOM 833 C CA . ASP A 1 109 ? -9.102 -43.594 -9.852 1 51.12 109 ASP A CA 1
ATOM 834 C C . ASP A 1 109 ? -8.664 -44.906 -10.484 1 51.12 109 ASP A C 1
ATOM 836 O O . ASP A 1 109 ? -9.133 -45.281 -11.562 1 51.12 109 ASP A O 1
ATOM 840 N N . ASP A 1 110 ? -7.457 -45.25 -10.344 1 49.28 110 ASP A N 1
ATOM 841 C CA . ASP A 1 110 ? -7.125 -46.625 -10.703 1 49.28 110 ASP A CA 1
ATOM 842 C C . ASP A 1 110 ? -7.938 -47.625 -9.883 1 49.28 110 ASP A C 1
ATOM 844 O O . ASP A 1 110 ? -7.641 -48.812 -9.875 1 49.28 110 ASP A O 1
ATOM 848 N N . PHE A 1 111 ? -9.133 -47.281 -9.156 1 42 111 PHE A N 1
ATOM 849 C CA . PHE A 1 111 ? -9.766 -48.562 -8.852 1 42 111 PHE A CA 1
ATOM 850 C C . PHE A 1 111 ? -10.484 -49.125 -10.078 1 42 111 PHE A C 1
ATOM 852 O O . PHE A 1 111 ? -10.945 -48.375 -10.93 1 42 111 PHE A O 1
ATOM 859 N N . MET B 1 1 ? -26.391 8.602 -5.023 1 35.09 1 MET B N 1
ATOM 860 C CA . MET B 1 1 ? -25.266 9.477 -5.324 1 35.09 1 MET B CA 1
ATOM 861 C C . MET B 1 1 ? -24.109 8.68 -5.934 1 35.09 1 MET B C 1
ATOM 863 O O . MET B 1 1 ? -23.656 7.695 -5.352 1 35.09 1 MET B O 1
ATOM 867 N N . ALA B 1 2 ? -23.891 8.758 -7.176 1 42.66 2 ALA B N 1
ATOM 868 C CA . ALA B 1 2 ? -22.875 7.992 -7.891 1 42.66 2 ALA B CA 1
ATOM 869 C C . ALA B 1 2 ? -21.484 8.234 -7.305 1 42.66 2 ALA B C 1
ATOM 871 O O . ALA B 1 2 ? -21.125 9.375 -7 1 42.66 2 ALA B O 1
ATOM 872 N N . ALA B 1 3 ? -20.938 7.258 -6.637 1 55.09 3 ALA B N 1
ATOM 873 C CA . ALA B 1 3 ? -19.625 7.473 -6.039 1 55.09 3 ALA B CA 1
ATOM 874 C C . ALA B 1 3 ? -18.672 8.148 -7.023 1 55.09 3 ALA B C 1
ATOM 876 O O . ALA B 1 3 ? -18.594 7.75 -8.188 1 55.09 3 ALA B O 1
ATOM 877 N N . HIS B 1 4 ? -18.516 9.445 -7.008 1 61.09 4 HIS B N 1
ATOM 878 C CA . HIS B 1 4 ? -17.578 10.164 -7.863 1 61.09 4 HIS B CA 1
ATOM 879 C C . HIS B 1 4 ? -16.219 9.469 -7.891 1 61.09 4 HIS B C 1
ATOM 881 O O . HIS B 1 4 ? -15.656 9.172 -6.84 1 61.09 4 HIS B O 1
ATOM 887 N N . PRO B 1 5 ? -15.953 8.984 -9.047 1 72.06 5 PRO B N 1
ATOM 888 C CA . PRO B 1 5 ? -14.656 8.305 -9.133 1 72.06 5 PRO B CA 1
ATOM 889 C C . PRO B 1 5 ? -13.5 9.172 -8.656 1 72.06 5 PRO B C 1
ATOM 891 O O . PRO B 1 5 ? -13.453 10.367 -8.961 1 72.06 5 PRO B O 1
ATOM 894 N N . ARG B 1 6 ? -12.789 8.758 -7.668 1 85.06 6 ARG B N 1
ATOM 895 C CA . ARG B 1 6 ? -11.648 9.508 -7.156 1 85.06 6 ARG B CA 1
ATOM 896 C C . ARG B 1 6 ? -10.516 9.539 -8.172 1 85.06 6 ARG B C 1
ATOM 898 O O . ARG B 1 6 ? -10.227 8.523 -8.812 1 85.06 6 ARG B O 1
ATOM 905 N N . THR B 1 7 ? -10.141 10.797 -8.414 1 91.75 7 THR B N 1
ATOM 906 C CA . THR B 1 7 ? -9.008 10.953 -9.32 1 91.75 7 THR B CA 1
ATOM 907 C C . THR B 1 7 ? -7.691 10.906 -8.547 1 91.75 7 THR B C 1
ATOM 909 O O . THR B 1 7 ? -7.516 11.625 -7.566 1 91.75 7 THR B O 1
ATOM 912 N N . TYR B 1 8 ? -6.824 9.969 -8.93 1 96.62 8 TYR B N 1
ATOM 913 C CA . TYR B 1 8 ? -5.512 9.836 -8.312 1 96.62 8 TYR B CA 1
ATOM 914 C C . TYR B 1 8 ? -4.438 10.5 -9.164 1 96.62 8 TYR B C 1
ATOM 916 O O . TYR B 1 8 ? -4.594 10.625 -10.383 1 96.62 8 TYR B O 1
ATOM 924 N N . SER B 1 9 ? -3.389 11 -8.5 1 95.5 9 SER B N 1
ATOM 925 C CA . SER B 1 9 ? -2.238 11.523 -9.227 1 95.5 9 SER B CA 1
ATOM 926 C C . SER B 1 9 ? -1.632 10.461 -10.141 1 95.5 9 SER B C 1
ATOM 928 O O . SER B 1 9 ? -1.84 9.266 -9.93 1 95.5 9 SER B O 1
ATOM 930 N N . ARG B 1 10 ? -0.869 10.883 -11.156 1 94.94 10 ARG B N 1
ATOM 931 C CA . ARG B 1 10 ? -0.166 9.953 -12.039 1 94.94 10 ARG B CA 1
ATOM 932 C C . ARG B 1 10 ? 0.803 9.078 -11.25 1 94.94 10 ARG B C 1
ATOM 934 O O . ARG B 1 10 ? 0.891 7.875 -11.484 1 94.94 10 ARG B O 1
ATOM 941 N N . ALA B 1 11 ? 1.507 9.695 -10.352 1 94.62 11 ALA B N 1
ATOM 942 C CA . ALA B 1 11 ? 2.477 8.961 -9.547 1 94.62 11 ALA B CA 1
ATOM 943 C C . ALA B 1 11 ? 1.799 7.848 -8.758 1 94.62 11 ALA B C 1
ATOM 945 O O . ALA B 1 11 ? 2.322 6.734 -8.664 1 94.62 11 ALA B O 1
ATOM 946 N N . THR B 1 12 ? 0.638 8.188 -8.203 1 96.62 12 THR B N 1
ATOM 947 C CA . THR B 1 12 ? -0.104 7.203 -7.426 1 96.62 12 THR B CA 1
ATOM 948 C C . THR B 1 12 ? -0.565 6.051 -8.32 1 96.62 12 THR B C 1
ATOM 950 O O . THR B 1 12 ? -0.381 4.883 -7.977 1 96.62 12 THR B O 1
ATOM 953 N N . ARG B 1 13 ? -1.071 6.387 -9.453 1 96.94 13 ARG B N 1
ATOM 954 C CA . ARG B 1 13 ? -1.546 5.371 -10.383 1 96.94 13 ARG B CA 1
ATOM 955 C C . ARG B 1 13 ? -0.407 4.453 -10.82 1 96.94 13 ARG B C 1
ATOM 957 O O . ARG B 1 13 ? -0.562 3.23 -10.844 1 96.94 13 ARG B O 1
ATOM 964 N N . GLU B 1 14 ? 0.685 5.027 -11.125 1 97.19 14 GLU B N 1
ATOM 965 C CA . GLU B 1 14 ? 1.835 4.246 -11.57 1 97.19 14 GLU B CA 1
ATOM 966 C C . GLU B 1 14 ? 2.377 3.371 -10.445 1 97.19 14 GLU B C 1
ATOM 968 O O . GLU B 1 14 ? 2.785 2.232 -10.68 1 97.19 14 GLU B O 1
ATOM 973 N N . ALA B 1 15 ? 2.377 3.885 -9.273 1 97.25 15 ALA B N 1
ATOM 974 C CA . ALA B 1 15 ? 2.832 3.104 -8.125 1 97.25 15 ALA B CA 1
ATOM 975 C C . ALA B 1 15 ? 1.933 1.893 -7.895 1 97.25 15 ALA B C 1
ATOM 977 O O . ALA B 1 15 ? 2.416 0.806 -7.566 1 97.25 15 ALA B O 1
ATOM 978 N N . LEU B 1 16 ? 0.648 2.1 -8.031 1 98.06 16 LEU B N 1
ATOM 979 C CA . LEU B 1 16 ? -0.297 1.004 -7.852 1 98.06 16 LEU B CA 1
ATOM 980 C C . LEU B 1 16 ? -0.065 -0.09 -8.891 1 98.06 16 LEU B C 1
ATOM 982 O O . LEU B 1 16 ? -0.05 -1.276 -8.555 1 98.06 16 LEU B O 1
ATOM 986 N N . VAL B 1 17 ? 0.123 0.325 -10.07 1 97.88 17 VAL B N 1
ATOM 987 C CA . VAL B 1 17 ? 0.374 -0.617 -11.156 1 97.88 17 VAL B CA 1
ATOM 988 C C . VAL B 1 17 ? 1.669 -1.381 -10.891 1 97.88 17 VAL B C 1
ATOM 990 O O . VAL B 1 17 ? 1.723 -2.602 -11.062 1 97.88 17 VAL B O 1
ATOM 993 N N . LEU B 1 18 ? 2.662 -0.684 -10.508 1 97.56 18 LEU B N 1
ATOM 994 C CA . LEU B 1 18 ? 3.939 -1.319 -10.211 1 97.56 18 LEU B CA 1
ATOM 995 C C . LEU B 1 18 ? 3.793 -2.332 -9.078 1 97.56 18 LEU B C 1
ATOM 997 O O . LEU B 1 18 ? 4.297 -3.455 -9.18 1 97.56 18 LEU B O 1
ATOM 1001 N N . MET B 1 19 ? 3.105 -1.924 -8.023 1 97.75 19 MET B N 1
ATOM 1002 C CA . MET B 1 19 ? 2.867 -2.816 -6.891 1 97.75 19 MET B CA 1
ATOM 1003 C C . MET B 1 19 ? 2.172 -4.098 -7.344 1 97.75 19 MET B C 1
ATOM 1005 O O . MET B 1 19 ? 2.625 -5.199 -7.031 1 97.75 19 MET B O 1
ATOM 1009 N N . GLY B 1 20 ? 1.124 -3.955 -8.039 1 98.62 20 GLY B N 1
ATOM 1010 C CA . GLY B 1 20 ? 0.402 -5.113 -8.547 1 98.62 20 GLY B CA 1
ATOM 1011 C C . GLY B 1 20 ? 1.24 -5.988 -9.461 1 98.62 20 GLY B C 1
ATOM 1012 O O . GLY B 1 20 ? 1.21 -7.215 -9.352 1 98.62 20 GLY B O 1
ATOM 1013 N N . GLY B 1 21 ? 1.942 -5.352 -10.336 1 98.25 21 GLY B N 1
ATOM 1014 C CA . GLY B 1 21 ? 2.814 -6.074 -11.25 1 98.25 21 GLY B CA 1
ATOM 1015 C C . GLY B 1 21 ? 3.9 -6.859 -10.539 1 98.25 21 GLY B C 1
ATOM 1016 O O . GLY B 1 21 ? 4.227 -7.98 -10.938 1 98.25 21 GLY B O 1
ATOM 1017 N N . LYS B 1 22 ? 4.469 -6.266 -9.523 1 97.88 22 LYS B N 1
ATOM 1018 C CA . LYS B 1 22 ? 5.484 -6.961 -8.734 1 97.88 22 LYS B CA 1
ATOM 1019 C C . LYS B 1 22 ? 4.91 -8.211 -8.078 1 97.88 22 LYS B C 1
ATOM 1021 O O . LYS B 1 22 ? 5.559 -9.258 -8.047 1 97.88 22 LYS B O 1
ATOM 1026 N N . ILE B 1 23 ? 3.773 -8.125 -7.543 1 98.5 23 ILE B N 1
ATOM 1027 C CA . ILE B 1 23 ? 3.125 -9.258 -6.895 1 98.5 23 ILE B CA 1
ATOM 1028 C C . ILE B 1 23 ? 2.863 -10.359 -7.922 1 98.5 23 ILE B C 1
ATOM 1030 O O . ILE B 1 23 ? 3.156 -11.531 -7.672 1 98.5 23 ILE B O 1
ATOM 1034 N N . ARG B 1 24 ? 2.367 -9.938 -9.023 1 98.5 24 ARG B N 1
ATOM 1035 C CA . ARG B 1 24 ? 2.088 -10.891 -10.094 1 98.5 24 ARG B CA 1
ATOM 1036 C C . ARG B 1 24 ? 3.363 -11.602 -10.547 1 98.5 24 ARG B C 1
ATOM 1038 O O . ARG B 1 24 ? 3.391 -12.828 -10.664 1 98.5 24 ARG B O 1
ATOM 1045 N N . LEU B 1 25 ? 4.355 -10.828 -10.82 1 98.19 25 LEU B N 1
ATOM 1046 C CA . LEU B 1 25 ? 5.637 -11.367 -11.258 1 98.19 25 LEU B CA 1
ATOM 1047 C C . LEU B 1 25 ? 6.199 -12.344 -10.234 1 98.19 25 LEU B C 1
ATOM 1049 O O . LEU B 1 25 ? 6.602 -13.461 -10.586 1 98.19 25 LEU B O 1
ATOM 1053 N N . ALA B 1 26 ? 6.199 -11.961 -9 1 98 26 ALA B N 1
ATOM 1054 C CA . ALA B 1 26 ? 6.73 -12.805 -7.93 1 98 26 ALA B CA 1
ATOM 1055 C C . ALA B 1 26 ? 5.93 -14.102 -7.801 1 98 26 ALA B C 1
ATOM 1057 O O . ALA B 1 26 ? 6.5 -15.172 -7.586 1 98 26 ALA B O 1
ATOM 1058 N N . ARG B 1 27 ? 4.609 -13.953 -7.84 1 98 27 ARG B N 1
ATOM 1059 C CA . ARG B 1 27 ? 3.762 -15.141 -7.781 1 98 27 ARG B CA 1
ATOM 1060 C C . ARG B 1 27 ? 4.133 -16.141 -8.875 1 98 27 ARG B C 1
ATOM 1062 O O . ARG B 1 27 ? 4.332 -17.328 -8.602 1 98 27 ARG B O 1
ATOM 1069 N N . LYS B 1 28 ? 4.246 -15.648 -10.039 1 97.88 28 LYS B N 1
ATOM 1070 C CA . LYS B 1 28 ? 4.543 -16.5 -11.188 1 97.88 28 LYS B CA 1
ATOM 1071 C C . LYS B 1 28 ? 5.949 -17.094 -11.086 1 97.88 28 LYS B C 1
ATOM 1073 O O . LYS B 1 28 ? 6.168 -18.25 -11.43 1 97.88 28 LYS B O 1
ATOM 1078 N N . GLN B 1 29 ? 6.898 -16.312 -10.688 1 97 29 GLN B N 1
ATOM 1079 C CA . GLN B 1 29 ? 8.266 -16.781 -10.516 1 97 29 GLN B CA 1
ATOM 1080 C C . GLN B 1 29 ? 8.336 -17.922 -9.5 1 97 29 GLN B C 1
ATOM 1082 O O . GLN B 1 29 ? 9.211 -18.797 -9.586 1 97 29 GLN B O 1
ATOM 1087 N N . ARG B 1 30 ? 7.375 -17.953 -8.648 1 96.56 30 ARG B N 1
ATOM 1088 C CA . ARG B 1 30 ? 7.316 -18.984 -7.613 1 96.56 30 ARG B CA 1
ATOM 1089 C C . ARG B 1 30 ? 6.41 -20.141 -8.047 1 96.56 30 ARG B C 1
ATOM 1091 O O . ARG B 1 30 ? 6.086 -21.016 -7.238 1 96.56 30 ARG B O 1
ATOM 1098 N N . LYS B 1 31 ? 5.855 -20.047 -9.164 1 95.88 31 LYS B N 1
ATOM 1099 C CA . LYS B 1 31 ? 4.988 -21.047 -9.766 1 95.88 31 LYS B CA 1
ATOM 1100 C C . LYS B 1 31 ? 3.701 -21.219 -8.969 1 95.88 31 LYS B C 1
ATOM 1102 O O . LYS B 1 31 ? 3.18 -22.328 -8.852 1 95.88 31 LYS B O 1
ATOM 1107 N N . MET B 1 32 ? 3.334 -20.188 -8.453 1 96.62 32 MET B N 1
ATOM 1108 C CA . MET B 1 32 ? 2.07 -20.172 -7.719 1 96.62 32 MET B CA 1
ATOM 1109 C C . MET B 1 32 ? 0.928 -19.719 -8.617 1 96.62 32 MET B C 1
ATOM 1111 O O . MET B 1 32 ? 1.052 -18.719 -9.32 1 96.62 32 MET B O 1
ATOM 1115 N N . SER B 1 33 ? -0.164 -20.5 -8.586 1 97.31 33 SER B N 1
ATOM 1116 C CA . SER B 1 33 ? -1.345 -20.078 -9.328 1 97.31 33 SER B CA 1
ATOM 1117 C C . SER B 1 33 ? -2.082 -18.953 -8.602 1 97.31 33 SER B C 1
ATOM 1119 O O . SER B 1 33 ? -1.836 -18.719 -7.418 1 97.31 33 SER B O 1
ATOM 1121 N N . GLU B 1 34 ? -2.916 -18.281 -9.359 1 97.5 34 GLU B N 1
ATOM 1122 C CA . GLU B 1 34 ? -3.789 -17.297 -8.719 1 97.5 34 GLU B CA 1
ATOM 1123 C C . GLU B 1 34 ? -4.629 -17.938 -7.625 1 97.5 34 GLU B C 1
ATOM 1125 O O . GLU B 1 34 ? -4.805 -17.375 -6.547 1 97.5 34 GLU B O 1
ATOM 1130 N N . ALA B 1 35 ? -5.125 -19.141 -7.906 1 96.75 35 ALA B N 1
ATOM 1131 C CA . ALA B 1 35 ? -5.961 -19.859 -6.953 1 96.75 35 ALA B CA 1
ATOM 1132 C C . ALA B 1 35 ? -5.191 -20.172 -5.672 1 96.75 35 ALA B C 1
ATOM 1134 O O . ALA B 1 35 ? -5.715 -19.984 -4.566 1 96.75 35 ALA B O 1
ATOM 1135 N N . ASP B 1 36 ? -3.996 -20.609 -5.762 1 97 36 ASP B N 1
ATOM 1136 C CA . ASP B 1 36 ? -3.162 -20.938 -4.613 1 97 36 ASP B CA 1
ATOM 1137 C C . ASP B 1 36 ? -2.908 -19.719 -3.738 1 97 36 ASP B C 1
ATOM 1139 O O . ASP B 1 36 ? -3.084 -19.766 -2.52 1 97 36 ASP B O 1
ATOM 1143 N N . LEU B 1 37 ? -2.486 -18.641 -4.355 1 97.81 37 LEU B N 1
ATOM 1144 C CA . LEU B 1 37 ? -2.195 -17.438 -3.58 1 97.81 37 LEU B CA 1
ATOM 1145 C C . LEU B 1 37 ? -3.463 -16.891 -2.943 1 97.81 37 LEU B C 1
ATOM 1147 O O . LEU B 1 37 ? -3.457 -16.5 -1.771 1 97.81 37 LEU B O 1
ATOM 1151 N N . ALA B 1 38 ? -4.496 -16.812 -3.715 1 97.94 38 ALA B N 1
ATOM 1152 C CA . ALA B 1 38 ? -5.766 -16.328 -3.188 1 97.94 38 ALA B CA 1
ATOM 1153 C C . ALA B 1 38 ? -6.207 -17.141 -1.974 1 97.94 38 ALA B C 1
ATOM 1155 O O . ALA B 1 38 ? -6.645 -16.578 -0.966 1 97.94 38 ALA B O 1
ATOM 1156 N N . ALA B 1 39 ? -6.062 -18.422 -2.041 1 97.19 39 ALA B N 1
ATOM 1157 C CA . ALA B 1 39 ? -6.434 -19.312 -0.946 1 97.19 39 ALA B CA 1
ATOM 1158 C C . ALA B 1 39 ? -5.574 -19.047 0.289 1 97.19 39 ALA B C 1
ATOM 1160 O O . ALA B 1 39 ? -6.082 -19.047 1.414 1 97.19 39 ALA B O 1
ATOM 1161 N N . ARG B 1 40 ? -4.355 -18.859 0.103 1 96.94 40 ARG B N 1
ATOM 1162 C CA . ARG B 1 40 ? -3.451 -18.609 1.22 1 96.94 40 ARG B CA 1
ATOM 1163 C C . ARG B 1 40 ? -3.793 -17.297 1.92 1 96.94 40 ARG B C 1
ATOM 1165 O O . ARG B 1 40 ? -3.646 -17.172 3.139 1 96.94 40 ARG B O 1
ATOM 1172 N N . ILE B 1 41 ? -4.168 -16.359 1.16 1 97.12 41 ILE B N 1
ATOM 1173 C CA . ILE B 1 41 ? -4.574 -15.078 1.722 1 97.12 41 ILE B CA 1
ATOM 1174 C C . ILE B 1 41 ? -5.961 -15.203 2.355 1 97.12 41 ILE B C 1
ATOM 1176 O O . ILE B 1 41 ? -6.273 -14.508 3.32 1 97.12 41 ILE B O 1
ATOM 1180 N N . GLY B 1 42 ? -6.789 -15.977 1.845 1 96.69 42 GLY B N 1
ATOM 1181 C CA . GLY B 1 42 ? -8.164 -16.141 2.283 1 96.69 42 GLY B CA 1
ATOM 1182 C C . GLY B 1 42 ? -9.141 -15.242 1.545 1 96.69 42 GLY B C 1
ATOM 1183 O O . GLY B 1 42 ? -10.062 -14.688 2.146 1 96.69 42 GLY B O 1
ATOM 1184 N N . ILE B 1 43 ? -8.898 -15.141 0.22 1 97.44 43 ILE B N 1
ATOM 1185 C CA . ILE B 1 43 ? -9.758 -14.266 -0.578 1 97.44 43 ILE B CA 1
ATOM 1186 C C . ILE B 1 43 ? -10.141 -14.977 -1.876 1 97.44 43 ILE B C 1
ATOM 1188 O O . ILE B 1 43 ? -9.609 -16.047 -2.189 1 97.44 43 ILE B O 1
ATOM 1192 N N . ALA B 1 44 ? -11.086 -14.32 -2.59 1 97.94 44 ALA B N 1
ATOM 1193 C CA . ALA B 1 44 ? -11.461 -14.828 -3.908 1 97.94 44 ALA B CA 1
ATOM 1194 C C . ALA B 1 44 ? -10.367 -14.547 -4.934 1 97.94 44 ALA B C 1
ATOM 1196 O O . ALA B 1 44 ? -9.68 -13.531 -4.848 1 97.94 44 ALA B O 1
ATOM 1197 N N . ARG B 1 45 ? -10.297 -15.43 -5.957 1 97.38 45 ARG B N 1
ATOM 1198 C CA . ARG B 1 45 ? -9.367 -15.227 -7.066 1 97.38 45 ARG B CA 1
ATOM 1199 C C . ARG B 1 45 ? -9.609 -13.883 -7.742 1 97.38 45 ARG B C 1
ATOM 1201 O O . ARG B 1 45 ? -8.664 -13.211 -8.156 1 97.38 45 ARG B O 1
ATOM 1208 N N . SER B 1 46 ? -10.836 -13.5 -7.883 1 98.25 46 SER B N 1
ATOM 1209 C CA . SER B 1 46 ? -11.18 -12.234 -8.531 1 98.25 46 SER B CA 1
ATOM 1210 C C . SER B 1 46 ? -10.609 -11.047 -7.758 1 98.25 46 SER B C 1
ATOM 1212 O O . SER B 1 46 ? -10.195 -10.055 -8.359 1 98.25 46 SER B O 1
ATOM 1214 N N .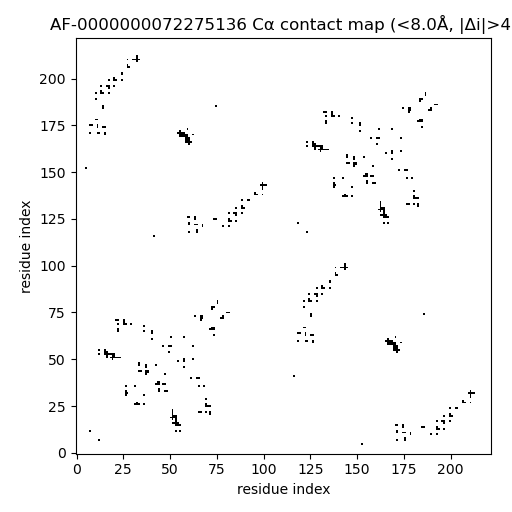 THR B 1 47 ? -10.617 -11.141 -6.434 1 98.31 47 THR B N 1
ATOM 1215 C CA . THR B 1 47 ? -10.023 -10.102 -5.602 1 98.31 47 THR B CA 1
ATOM 1216 C C . THR B 1 47 ? -8.516 -10.023 -5.824 1 98.31 47 THR B C 1
ATOM 1218 O O . THR B 1 47 ? -7.953 -8.93 -5.918 1 98.31 47 THR B O 1
ATOM 1221 N N . LEU B 1 48 ? -7.902 -11.141 -5.91 1 98.5 48 LEU B N 1
ATOM 1222 C CA . LEU B 1 48 ? -6.469 -11.172 -6.184 1 98.5 48 LEU B CA 1
ATOM 1223 C C . LEU B 1 48 ? -6.16 -10.539 -7.539 1 98.5 48 LEU B C 1
ATOM 1225 O O . LEU B 1 48 ? -5.176 -9.812 -7.684 1 98.5 48 LEU B O 1
ATOM 1229 N N . GLN B 1 49 ? -7 -10.805 -8.523 1 98.56 49 GLN B N 1
ATOM 1230 C CA . GLN B 1 49 ? -6.793 -10.234 -9.852 1 98.56 49 GLN B CA 1
ATOM 1231 C C . GLN B 1 49 ? -6.84 -8.711 -9.812 1 98.56 49 GLN B C 1
ATOM 1233 O O . GLN B 1 49 ? -6.043 -8.039 -10.477 1 98.56 49 GLN B O 1
ATOM 1238 N N . LEU B 1 50 ? -7.727 -8.203 -9.039 1 98.5 50 LEU B N 1
ATOM 1239 C CA . LEU B 1 50 ? -7.812 -6.758 -8.875 1 98.5 50 LEU B CA 1
ATOM 1240 C C . LEU B 1 50 ? -6.543 -6.215 -8.227 1 98.5 50 LEU B C 1
ATOM 1242 O O . LEU B 1 50 ? -6.031 -5.168 -8.633 1 98.5 50 LEU B O 1
ATOM 1246 N N . ILE B 1 51 ? -6.059 -6.883 -7.262 1 98.75 51 ILE B N 1
ATOM 1247 C CA . ILE B 1 51 ? -4.82 -6.508 -6.586 1 98.75 51 ILE B CA 1
ATOM 1248 C C . ILE B 1 51 ? -3.672 -6.488 -7.59 1 98.75 51 ILE B C 1
ATOM 1250 O O . ILE B 1 51 ? -2.922 -5.512 -7.664 1 98.75 51 ILE B O 1
ATOM 1254 N N . GLU B 1 52 ? -3.568 -7.559 -8.336 1 98.56 52 GLU B N 1
ATOM 1255 C CA . GLU B 1 52 ? -2.436 -7.699 -9.25 1 98.56 52 GLU B CA 1
ATOM 1256 C C . GLU B 1 52 ? -2.516 -6.688 -10.383 1 98.56 52 GLU B C 1
ATOM 1258 O O . GLU B 1 52 ? -1.508 -6.395 -11.031 1 98.56 52 GLU B O 1
ATOM 1263 N N . LYS B 1 53 ? -3.729 -6.152 -10.625 1 98.19 53 LYS B N 1
ATOM 1264 C CA . LYS B 1 53 ? -3.922 -5.141 -11.656 1 98.19 53 LYS B CA 1
ATOM 1265 C C . LYS B 1 53 ? -3.719 -3.734 -11.102 1 98.19 53 LYS B C 1
ATOM 1267 O O . LYS B 1 53 ? -3.801 -2.75 -11.836 1 98.19 53 LYS B O 1
ATOM 1272 N N . GLY B 1 54 ? -3.547 -3.604 -9.883 1 98.38 54 GLY B N 1
ATOM 1273 C CA . GLY B 1 54 ? -3.287 -2.311 -9.273 1 98.38 54 GLY 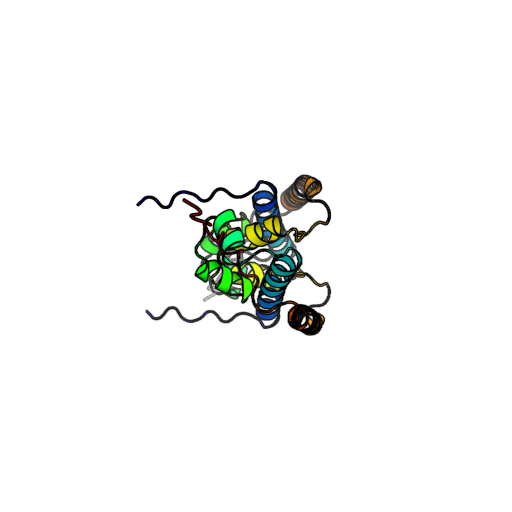B CA 1
ATOM 1274 C C . GLY B 1 54 ? -4.551 -1.528 -8.969 1 98.38 54 GLY B C 1
ATOM 1275 O O . GLY B 1 54 ? -4.574 -0.303 -9.094 1 98.38 54 GLY B O 1
ATOM 1276 N N . SER B 1 55 ? -5.586 -2.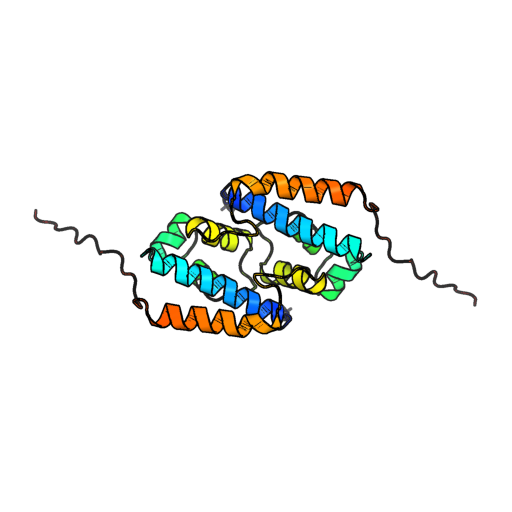15 -8.625 1 98.25 55 SER B N 1
ATOM 1277 C CA . SER B 1 55 ? -6.84 -1.471 -8.305 1 98.25 55 SER B CA 1
ATOM 1278 C C . SER B 1 55 ? -6.688 -0.583 -7.074 1 98.25 55 SER B C 1
ATOM 1280 O O . SER B 1 55 ? -6.305 -1.058 -6.004 1 98.25 55 SER B O 1
ATOM 1282 N N . PRO B 1 56 ? -7.098 0.641 -7.168 1 98.25 56 PRO B N 1
ATOM 1283 C CA . PRO B 1 56 ? -6.973 1.541 -6.02 1 98.25 56 PRO B CA 1
ATOM 1284 C C . PRO B 1 56 ? -7.957 1.206 -4.898 1 98.25 56 PRO B C 1
ATOM 1286 O O . PRO B 1 56 ? -7.754 1.615 -3.752 1 98.25 56 PRO B O 1
ATOM 1289 N N . LYS B 1 57 ? -8.938 0.446 -5.18 1 97.75 57 LYS B N 1
ATOM 1290 C CA . LYS B 1 57 ? -9.984 0.158 -4.203 1 97.75 57 LYS B CA 1
ATOM 1291 C C . LYS B 1 57 ? -9.625 -1.054 -3.35 1 97.75 57 LYS B C 1
ATOM 1293 O O . LYS B 1 57 ? -10.297 -1.338 -2.354 1 97.75 57 LYS B O 1
ATOM 1298 N N . ALA B 1 58 ? -8.602 -1.718 -3.723 1 98.44 58 ALA B N 1
ATOM 1299 C CA . ALA B 1 58 ? -8.164 -2.865 -2.928 1 98.44 58 ALA B CA 1
ATOM 1300 C C . ALA B 1 58 ? -7.773 -2.438 -1.517 1 98.44 58 ALA B C 1
ATOM 1302 O O . ALA B 1 58 ? -7.176 -1.378 -1.325 1 98.44 58 ALA B O 1
ATOM 1303 N N . GLU B 1 59 ? -8.094 -3.277 -0.564 1 98.5 59 GLU B N 1
ATOM 1304 C CA . GLU B 1 59 ? -7.652 -3.043 0.806 1 98.5 59 GLU B CA 1
ATOM 1305 C C . GLU B 1 59 ? -6.141 -3.209 0.93 1 98.5 59 GLU B C 1
ATOM 1307 O O . GLU B 1 59 ? -5.578 -4.207 0.471 1 98.5 59 GLU B O 1
ATOM 1312 N N . ILE B 1 60 ? -5.5 -2.271 1.603 1 98.62 60 ILE B N 1
ATOM 1313 C CA . ILE B 1 60 ? -4.043 -2.271 1.661 1 98.62 60 ILE B CA 1
ATOM 1314 C C . ILE B 1 60 ? -3.557 -3.486 2.449 1 98.62 60 ILE B C 1
ATOM 1316 O O . ILE B 1 60 ? -2.498 -4.043 2.15 1 98.62 60 ILE B O 1
ATOM 1320 N N . GLY B 1 61 ? -4.336 -3.934 3.396 1 98.44 61 GLY B N 1
ATOM 1321 C CA . GLY B 1 61 ? -3.973 -5.133 4.129 1 98.44 61 GLY B CA 1
ATOM 1322 C C . GLY B 1 61 ? -3.816 -6.352 3.24 1 98.44 61 GLY B C 1
ATOM 1323 O O . GLY B 1 61 ? -2.861 -7.121 3.391 1 98.44 61 GLY B O 1
ATOM 1324 N N . LEU B 1 62 ? -4.676 -6.504 2.338 1 98.69 62 LEU B N 1
ATOM 1325 C CA . LEU B 1 62 ? -4.625 -7.637 1.421 1 98.69 62 LEU B CA 1
ATOM 1326 C C . LEU B 1 62 ? -3.434 -7.523 0.478 1 98.69 62 LEU B C 1
ATOM 1328 O O . LEU B 1 62 ? -2.756 -8.516 0.204 1 98.69 62 LEU B O 1
ATOM 1332 N N . VAL B 1 63 ? -3.217 -6.34 0.018 1 98.75 63 VAL B N 1
ATOM 1333 C CA . VAL B 1 63 ? -2.111 -6.105 -0.905 1 98.75 63 VAL B CA 1
ATOM 1334 C C . VAL B 1 63 ? -0.786 -6.406 -0.207 1 98.75 63 VAL B C 1
ATOM 1336 O O . VAL B 1 63 ? 0.064 -7.113 -0.752 1 98.75 63 VAL B O 1
ATOM 1339 N N . PHE B 1 64 ? -0.666 -5.914 1.005 1 98.44 64 PHE B N 1
ATOM 1340 C CA . PHE B 1 64 ? 0.57 -6.137 1.746 1 98.44 64 PHE B CA 1
ATOM 1341 C C . PHE B 1 64 ? 0.728 -7.609 2.109 1 98.44 64 PHE B C 1
ATOM 1343 O O . PHE B 1 64 ? 1.84 -8.141 2.102 1 98.44 64 PHE B O 1
ATOM 1350 N N . GLU B 1 65 ? -0.33 -8.25 2.426 1 98.38 65 GLU B N 1
ATOM 1351 C CA . GLU B 1 65 ? -0.261 -9.672 2.732 1 98.38 65 GLU B CA 1
ATOM 1352 C C . GLU B 1 65 ? 0.167 -10.484 1.51 1 98.38 65 GLU B C 1
ATOM 1354 O O . GLU B 1 65 ? 0.99 -11.391 1.617 1 98.38 65 GLU B O 1
ATOM 1359 N N . ALA B 1 66 ? -0.411 -10.148 0.382 1 98.62 66 ALA B N 1
ATOM 1360 C CA . ALA B 1 66 ? 0.004 -10.797 -0.859 1 98.62 66 ALA B CA 1
ATOM 1361 C C . ALA B 1 66 ? 1.499 -10.609 -1.102 1 98.62 66 ALA B C 1
ATOM 1363 O O . ALA B 1 66 ? 2.207 -11.57 -1.417 1 98.62 66 ALA B O 1
ATOM 1364 N N . ALA B 1 67 ? 1.915 -9.383 -0.93 1 98 67 ALA B N 1
ATOM 1365 C CA . ALA B 1 67 ? 3.332 -9.078 -1.114 1 98 67 ALA B CA 1
ATOM 1366 C C . ALA B 1 67 ? 4.199 -9.922 -0.182 1 98 67 ALA B C 1
ATOM 1368 O O . ALA B 1 67 ? 5.188 -10.516 -0.613 1 98 67 ALA B O 1
ATOM 1369 N N . HIS B 1 68 ? 3.748 -9.969 1.021 1 96.62 68 HIS B N 1
ATOM 1370 C CA . HIS B 1 68 ? 4.484 -10.75 2.012 1 96.62 68 HIS B CA 1
ATOM 1371 C C . HIS B 1 68 ? 4.555 -12.219 1.614 1 96.62 68 HIS B C 1
ATOM 1373 O O . HIS B 1 68 ? 5.629 -12.82 1.641 1 96.62 68 HIS B O 1
ATOM 1379 N N . LEU B 1 69 ? 3.496 -12.766 1.225 1 97.25 69 LEU B N 1
ATOM 1380 C CA . LEU B 1 69 ? 3.395 -14.195 0.951 1 97.25 69 LEU B CA 1
ATOM 1381 C C . LEU B 1 69 ? 4.23 -14.578 -0.266 1 97.25 69 LEU B C 1
ATOM 1383 O O . LEU B 1 69 ? 4.719 -15.711 -0.36 1 97.25 69 LEU B O 1
ATOM 1387 N N . VAL B 1 70 ? 4.398 -13.625 -1.145 1 97.69 70 VAL B N 1
ATOM 1388 C CA . VAL B 1 70 ? 5.18 -13.953 -2.334 1 97.69 70 VAL B CA 1
ATOM 1389 C C . VAL B 1 70 ? 6.605 -13.43 -2.176 1 97.69 70 VAL B C 1
ATOM 1391 O O . VAL B 1 70 ? 7.375 -13.398 -3.141 1 97.69 70 VAL B O 1
ATOM 1394 N N . GLY B 1 71 ? 6.957 -12.883 -1.067 1 94.75 71 GLY B N 1
ATOM 1395 C CA . GLY B 1 71 ? 8.336 -12.609 -0.716 1 94.75 71 GLY B CA 1
ATOM 1396 C C . GLY B 1 71 ? 8.805 -11.234 -1.158 1 94.75 71 GLY B C 1
ATOM 1397 O O . GLY B 1 71 ? 10 -11.016 -1.359 1 94.75 71 GLY B O 1
ATOM 1398 N N . ILE B 1 72 ? 7.965 -10.344 -1.343 1 94.38 72 ILE B N 1
ATOM 1399 C CA . ILE B 1 72 ? 8.312 -8.969 -1.695 1 94.38 72 ILE B CA 1
ATOM 1400 C C . ILE B 1 72 ? 8.562 -8.156 -0.425 1 94.38 72 ILE B C 1
ATOM 1402 O O . ILE B 1 72 ? 7.652 -7.973 0.387 1 94.38 72 ILE B O 1
ATOM 1406 N N . PRO B 1 73 ? 9.773 -7.715 -0.292 1 89.69 73 PRO B N 1
ATOM 1407 C CA . PRO B 1 73 ? 10.031 -6.855 0.867 1 89.69 73 PRO B CA 1
ATOM 1408 C C . PRO B 1 73 ? 9.312 -5.508 0.772 1 89.69 73 PRO B C 1
ATOM 1410 O O . PRO B 1 73 ? 9.352 -4.859 -0.277 1 89.69 73 PRO B O 1
ATOM 1413 N N . LEU B 1 74 ? 8.648 -5.254 1.942 1 85.88 74 LEU B N 1
ATOM 1414 C CA . LEU B 1 74 ? 7.996 -3.953 2.021 1 85.88 74 LEU B CA 1
ATOM 1415 C C . LEU B 1 74 ? 8.82 -2.979 2.855 1 85.88 74 LEU B C 1
ATOM 1417 O O . LEU B 1 74 ? 9.062 -3.219 4.039 1 85.88 74 LEU B O 1
ATOM 1421 N N . PHE B 1 75 ? 9.352 -1.908 2.359 1 84.88 75 PHE B N 1
ATOM 1422 C CA . PHE B 1 75 ? 10.031 -0.8 3.018 1 84.88 75 PHE B CA 1
ATOM 1423 C C . PHE B 1 75 ? 11.453 -1.187 3.395 1 84.88 75 PHE B C 1
ATOM 1425 O O . PHE B 1 75 ? 12.375 -0.377 3.27 1 84.88 75 PHE B O 1
ATOM 1432 N N . VAL B 1 76 ? 11.531 -2.449 3.971 1 79.12 76 VAL B N 1
ATOM 1433 C CA . VAL B 1 76 ? 12.852 -2.854 4.453 1 79.12 76 VAL B CA 1
ATOM 1434 C C . VAL B 1 76 ? 13.258 -4.176 3.805 1 79.12 76 VAL B C 1
ATOM 1436 O O . VAL B 1 76 ? 12.398 -4.973 3.416 1 79.12 76 VAL B O 1
ATOM 1439 N N . ALA B 1 77 ? 14.531 -4.359 3.881 1 76.81 77 ALA B N 1
ATOM 1440 C CA . ALA B 1 77 ? 15.078 -5.59 3.32 1 76.81 77 ALA B CA 1
ATOM 1441 C C . ALA B 1 77 ? 14.844 -6.773 4.254 1 76.81 77 ALA B C 1
ATOM 1443 O O . ALA B 1 77 ? 14.625 -7.898 3.797 1 76.81 77 ALA B O 1
ATOM 1444 N N . GLU B 1 78 ? 14.945 -6.387 5.594 1 81.62 78 GLU B N 1
ATOM 1445 C CA . GLU B 1 78 ? 14.773 -7.438 6.594 1 81.62 78 GLU B CA 1
ATOM 1446 C C . GLU B 1 78 ? 13.547 -7.168 7.465 1 81.62 78 GLU B C 1
ATOM 1448 O O . GLU B 1 78 ? 13.578 -6.285 8.328 1 81.62 78 GLU B O 1
ATOM 1453 N N . PRO B 1 79 ? 12.586 -8.008 7.32 1 83.31 79 PRO B N 1
ATOM 1454 C CA . PRO B 1 79 ? 11.328 -7.793 8.047 1 83.31 79 PRO B CA 1
ATOM 1455 C C . PRO B 1 79 ? 11.531 -7.727 9.562 1 83.31 79 PRO B C 1
ATOM 1457 O O . PRO B 1 79 ? 10.781 -7.039 10.258 1 83.31 79 PRO B O 1
ATOM 1460 N N . SER B 1 80 ? 12.539 -8.352 10.031 1 85.19 80 SER B N 1
ATOM 1461 C CA . SER B 1 80 ? 12.789 -8.391 11.469 1 85.19 80 SER B CA 1
ATOM 1462 C C . SER B 1 80 ? 13.164 -7.008 12 1 85.19 80 SER B C 1
ATOM 1464 O O . SER B 1 80 ? 13.125 -6.766 13.203 1 85.19 80 SER B O 1
ATOM 1466 N N . THR B 1 81 ? 13.453 -6.117 11.07 1 91 81 THR B N 1
ATOM 1467 C CA . THR B 1 81 ? 13.867 -4.789 11.5 1 91 81 THR B CA 1
ATOM 1468 C C . THR B 1 81 ? 12.703 -3.807 11.445 1 91 81 THR B C 1
ATOM 1470 O O . THR B 1 81 ? 12.844 -2.645 11.828 1 91 81 THR B O 1
ATOM 1473 N N . LEU B 1 82 ? 11.625 -4.27 11.062 1 93.44 82 LEU B N 1
ATOM 1474 C CA . LEU B 1 82 ? 10.477 -3.377 10.93 1 93.44 82 LEU B CA 1
ATOM 1475 C C . LEU B 1 82 ? 10.125 -2.746 12.266 1 93.44 82 LEU B C 1
ATOM 1477 O O . LEU B 1 82 ? 9.836 -1.548 12.336 1 93.44 82 LEU B O 1
ATOM 1481 N N . ALA B 1 83 ? 10.148 -3.545 13.305 1 94.06 83 ALA B N 1
ATOM 1482 C CA . ALA B 1 83 ? 9.797 -3.047 14.625 1 94.06 83 ALA B CA 1
ATOM 1483 C C . ALA B 1 83 ? 10.703 -1.89 15.039 1 94.06 83 ALA B C 1
ATOM 1485 O O . ALA B 1 83 ? 10.25 -0.926 15.656 1 94.06 83 ALA B O 1
ATOM 1486 N N . ALA B 1 84 ? 11.922 -2.012 14.727 1 95.75 84 ALA B N 1
ATOM 1487 C CA . ALA B 1 84 ? 12.867 -0.944 15.047 1 95.75 84 ALA B CA 1
ATOM 1488 C C . ALA B 1 84 ? 12.547 0.328 14.273 1 95.75 84 ALA B C 1
ATOM 1490 O O . ALA B 1 84 ? 12.695 1.437 14.789 1 95.75 84 ALA B O 1
ATOM 1491 N N . GLN B 1 85 ? 12.148 0.21 13.047 1 95.94 85 GLN B N 1
ATOM 1492 C CA . GLN B 1 85 ? 11.781 1.365 12.234 1 95.94 85 GLN B CA 1
ATOM 1493 C C . GLN B 1 85 ? 10.531 2.045 12.781 1 95.94 85 GLN B C 1
ATOM 1495 O O . GLN B 1 85 ? 10.445 3.275 12.797 1 95.94 85 GLN B O 1
ATOM 1500 N N . ILE B 1 86 ? 9.656 1.229 13.156 1 96.81 86 ILE B N 1
ATOM 1501 C CA . ILE B 1 86 ? 8.43 1.754 13.742 1 96.81 86 ILE B CA 1
ATOM 1502 C C . ILE B 1 86 ? 8.758 2.574 14.984 1 96.81 86 ILE B C 1
ATOM 1504 O O . ILE B 1 86 ? 8.258 3.688 15.156 1 96.81 86 ILE B O 1
ATOM 1508 N N . ALA B 1 87 ? 9.531 2.004 15.836 1 96.94 87 ALA B N 1
ATOM 1509 C CA . ALA B 1 87 ? 9.945 2.688 17.062 1 96.94 87 ALA B CA 1
ATOM 1510 C C . ALA B 1 87 ? 10.609 4.023 16.75 1 96.94 87 ALA B C 1
ATOM 1512 O O . ALA B 1 87 ? 10.391 5.016 17.453 1 96.94 87 ALA B O 1
ATOM 1513 N N . ARG B 1 88 ? 11.422 4.016 15.719 1 96.5 88 ARG B N 1
ATOM 1514 C CA . ARG B 1 88 ? 12.086 5.25 15.32 1 96.5 88 ARG B CA 1
ATOM 1515 C C . ARG B 1 88 ? 11.07 6.312 14.914 1 96.5 88 ARG B C 1
ATOM 1517 O O . ARG B 1 88 ? 11.195 7.477 15.297 1 96.5 88 ARG B O 1
ATOM 1524 N N . ILE B 1 89 ? 10.102 5.945 14.18 1 96.44 89 ILE B N 1
ATOM 1525 C CA . ILE B 1 89 ? 9.055 6.875 13.758 1 96.44 89 ILE B CA 1
ATOM 1526 C C . ILE B 1 89 ? 8.312 7.402 14.984 1 96.44 89 ILE B C 1
ATOM 1528 O O . ILE B 1 89 ? 8.039 8.602 15.086 1 96.44 89 ILE B O 1
ATOM 1532 N N . GLU B 1 90 ? 7.984 6.516 15.812 1 97 90 GLU B N 1
ATOM 1533 C CA . GLU B 1 90 ? 7.281 6.906 17.031 1 97 90 GLU B CA 1
ATOM 1534 C C . GLU B 1 90 ? 8.094 7.91 17.844 1 97 90 GLU B C 1
ATOM 1536 O O . GLU B 1 90 ? 7.547 8.875 18.375 1 97 90 GLU B O 1
ATOM 1541 N N . ASP B 1 91 ? 9.352 7.676 17.953 1 97.69 91 ASP B N 1
ATOM 1542 C CA . ASP B 1 91 ? 10.242 8.602 18.656 1 97.69 91 ASP B CA 1
ATOM 1543 C C . ASP B 1 91 ? 10.25 9.969 17.984 1 97.69 91 ASP B C 1
ATOM 1545 O O . ASP B 1 91 ? 10.219 11 18.656 1 97.69 91 ASP B O 1
ATOM 1549 N N . GLN B 1 92 ? 10.352 9.992 16.703 1 97.94 92 GLN B N 1
ATOM 1550 C CA . GLN B 1 92 ? 10.352 11.242 15.953 1 97.94 92 GLN B CA 1
ATOM 1551 C C . GLN B 1 92 ? 9.039 11.992 16.141 1 97.94 92 GLN B C 1
ATOM 1553 O O . GLN B 1 92 ? 9.031 13.219 16.312 1 97.94 92 GLN B O 1
ATOM 1558 N N . LEU B 1 93 ? 7.988 11.25 16.172 1 96.38 93 LEU B N 1
ATOM 1559 C CA . LEU B 1 93 ? 6.672 11.859 16.328 1 96.38 93 LEU B CA 1
ATOM 1560 C C . LEU B 1 93 ? 6.527 12.484 17.703 1 96.38 93 LEU B C 1
ATOM 1562 O O . LEU B 1 93 ? 5.867 13.508 17.859 1 96.38 93 LEU B O 1
ATOM 1566 N N . ALA B 1 94 ? 7.094 11.82 18.641 1 95.38 94 ALA B N 1
ATOM 1567 C CA . ALA B 1 94 ? 7.02 12.297 20.031 1 95.38 94 ALA B CA 1
ATOM 1568 C C . ALA B 1 94 ? 7.699 13.656 20.172 1 95.38 94 ALA B C 1
ATOM 1570 O O . ALA B 1 94 ? 7.422 14.398 21.109 1 95.38 94 ALA B O 1
ATOM 1571 N N . LEU B 1 95 ? 8.469 14.031 19.219 1 95 95 LEU B N 1
ATOM 1572 C CA . LEU B 1 95 ? 9.234 15.273 19.281 1 95 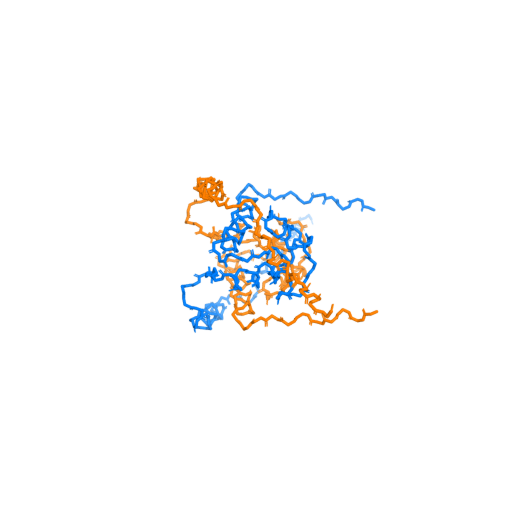95 LEU B CA 1
ATOM 1573 C C . LEU B 1 95 ? 8.484 16.406 18.562 1 95 95 LEU B C 1
ATOM 1575 O O . LEU B 1 95 ? 8.852 17.578 18.703 1 95 95 LEU B O 1
ATOM 1579 N N . LEU B 1 96 ? 7.52 16.078 17.844 1 93.19 96 LEU B N 1
ATOM 1580 C CA . LEU B 1 96 ? 6.762 17.047 17.078 1 93.19 96 LEU B CA 1
ATOM 1581 C C . LEU B 1 96 ? 5.535 17.531 17.844 1 93.19 96 LEU B C 1
ATOM 1583 O O . LEU B 1 96 ? 5.062 16.828 18.75 1 93.19 96 LEU B O 1
ATOM 1587 N N . PRO B 1 97 ? 5.02 18.734 17.484 1 90.06 97 PRO B N 1
ATOM 1588 C CA . PRO B 1 97 ? 3.814 19.219 18.156 1 90.06 97 PRO B CA 1
ATOM 1589 C C . PRO B 1 97 ? 2.629 18.266 18 1 90.06 97 PRO B C 1
ATOM 1591 O O . PRO B 1 97 ? 2.473 17.641 16.953 1 90.06 97 PRO B O 1
ATOM 1594 N N . HIS B 1 98 ? 1.886 18.141 19.062 1 85.12 98 HIS B N 1
ATOM 1595 C CA . HIS B 1 98 ? 0.729 17.25 19.047 1 85.12 98 HIS B CA 1
ATOM 1596 C C . HIS B 1 98 ? -0.355 17.781 18.109 1 85.12 98 HIS B C 1
ATOM 1598 O O . HIS B 1 98 ? -0.987 17 17.391 1 85.12 98 HIS B O 1
ATOM 1604 N N . SER B 1 99 ? -0.613 19.031 18.125 1 85.06 99 SER B N 1
ATOM 1605 C CA . SER B 1 99 ? -1.674 19.594 17.297 1 85.06 99 SER B CA 1
ATOM 1606 C C . SER B 1 99 ? -1.117 20.609 16.297 1 85.06 99 SER B C 1
ATOM 1608 O O . SER B 1 99 ? -0.322 21.484 16.656 1 85.06 99 SER B O 1
ATOM 1610 N N . ILE B 1 100 ? -1.286 20.188 15 1 82 100 ILE B N 1
ATOM 1611 C CA . ILE B 1 100 ? -1.018 21.188 13.969 1 82 100 ILE B CA 1
ATOM 1612 C C . ILE B 1 100 ? -2.301 21.953 13.641 1 82 100 ILE B C 1
ATOM 1614 O O . ILE B 1 100 ? -3.289 21.359 13.211 1 82 100 ILE B O 1
ATOM 1618 N N . ARG B 1 101 ? -2.646 23 14.453 1 71.81 101 ARG B N 1
ATOM 1619 C CA . ARG B 1 101 ? -3.895 23.75 14.336 1 71.81 101 ARG B CA 1
ATOM 1620 C C . ARG B 1 101 ? -3.859 24.688 13.125 1 71.81 101 ARG B C 1
ATOM 1622 O O . ARG B 1 101 ? -2.83 25.297 12.836 1 71.81 101 ARG B O 1
ATOM 1629 N N . ARG B 1 102 ? -4.875 24.547 12.172 1 66.62 102 ARG B N 1
ATOM 1630 C CA . ARG B 1 102 ? -5.039 25.562 11.133 1 66.62 102 ARG B CA 1
ATOM 1631 C C . ARG B 1 102 ? -5.191 26.953 11.742 1 66.62 102 ARG B C 1
ATOM 1633 O O . ARG B 1 102 ? -5.863 27.109 12.766 1 66.62 102 ARG B O 1
ATOM 1640 N N . PRO B 1 103 ? -4.191 27.766 11.469 1 57.78 103 PRO B N 1
ATOM 1641 C CA . PRO B 1 103 ? -4.48 29.109 11.961 1 57.78 103 PRO B CA 1
ATOM 1642 C C . PRO B 1 103 ? -5.93 29.531 11.727 1 57.78 103 PRO B C 1
ATOM 1644 O O . PRO B 1 103 ? -6.461 29.328 10.633 1 57.78 103 PRO B O 1
ATOM 1647 N N . ARG B 1 104 ? -6.766 29.312 12.727 1 55.78 104 ARG B N 1
ATOM 1648 C CA . ARG B 1 104 ? -8.094 29.906 12.633 1 55.78 104 ARG B CA 1
ATOM 1649 C C . ARG B 1 104 ? -8.031 31.281 11.969 1 55.78 104 ARG B C 1
ATOM 1651 O O . ARG B 1 104 ? -7.25 32.156 12.375 1 55.78 104 ARG B O 1
ATOM 1658 N N . THR B 1 105 ? -8.133 31.312 10.68 1 54.34 105 THR B N 1
ATOM 1659 C CA . THR B 1 105 ? -8.305 32.656 10.109 1 54.34 105 THR B CA 1
ATOM 1660 C C . THR B 1 105 ? -9.172 33.5 11.016 1 54.34 105 THR B C 1
ATOM 1662 O O . THR B 1 105 ? -10.344 33.188 11.25 1 54.34 105 THR B O 1
ATOM 1665 N N . GLU B 1 106 ? -8.68 34 12.109 1 52.03 106 GLU B N 1
ATOM 1666 C CA . GLU B 1 106 ? -9.383 35.094 12.781 1 52.03 106 GLU B CA 1
ATOM 1667 C C . GLU B 1 106 ? -10.102 36 11.773 1 52.03 106 GLU B C 1
ATOM 1669 O O . GLU B 1 106 ? -9.461 36.625 10.93 1 52.03 106 GLU B O 1
ATOM 1674 N N . VAL B 1 107 ? -11.234 35.5 11.312 1 54.81 107 VAL B N 1
ATOM 1675 C CA . VAL B 1 107 ? -12.039 36.5 10.664 1 54.81 107 VAL B CA 1
ATOM 1676 C C . VAL B 1 107 ? -11.977 37.812 11.469 1 54.81 107 VAL B C 1
ATOM 1678 O O . VAL B 1 107 ? -12.477 37.875 12.594 1 54.81 107 VAL B O 1
ATOM 1681 N N . LYS B 1 108 ? -10.945 38.625 11.469 1 53.16 108 LYS B N 1
ATOM 1682 C CA . LYS B 1 108 ? -11.031 40.031 11.906 1 53.16 108 LYS B CA 1
ATOM 1683 C C . LYS B 1 108 ? -12.258 40.719 11.305 1 53.16 108 LYS B C 1
ATOM 1685 O O . LYS B 1 108 ? -12.281 41 10.109 1 53.16 108 LYS B O 1
ATOM 1690 N N . ASP B 1 109 ? -13.398 40.312 11.727 1 51.25 109 ASP B N 1
ATOM 1691 C CA . ASP B 1 109 ? -14.516 41.219 11.453 1 51.25 109 ASP B CA 1
ATOM 1692 C C . ASP B 1 109 ? -14.195 42.656 11.914 1 51.25 109 ASP B C 1
ATOM 1694 O O . ASP B 1 109 ? -14.469 43 13.062 1 51.25 109 ASP B O 1
ATOM 1698 N N . ASP B 1 110 ? -13.109 43.188 11.484 1 49.62 110 ASP B N 1
ATOM 1699 C CA . ASP B 1 110 ? -12.969 44.625 11.734 1 49.62 110 ASP B CA 1
ATOM 1700 C C . ASP B 1 110 ? -14.102 45.406 11.07 1 49.62 110 ASP B C 1
ATOM 1702 O O . ASP B 1 110 ? -14.047 46.625 10.984 1 49.62 110 ASP B O 1
ATOM 1706 N N . PHE B 1 111 ? -15.344 44.844 10.656 1 42.66 111 PHE B N 1
ATOM 1707 C CA . PHE B 1 111 ? -16.234 45.969 10.453 1 42.66 111 PHE B CA 1
ATOM 1708 C C . PHE B 1 111 ? -16.781 46.469 11.789 1 42.66 111 PHE B C 1
ATOM 1710 O O . PHE B 1 111 ? -16.906 45.719 12.742 1 42.66 111 PHE B O 1
#

Secondary structure (DSSP, 8-state):
----PPPPPHHHHHHHHHHHHHHHHHHHHTT--HHHHHHHHTS-HHHHHHHHTT-TTSBHHHHHHHHHHTT---SSS-GGGHHHHHHHHHHHHHTS-S-------------/----PPPPPHHHHHHHHHHHHHHHHHHHHTT--HHHHHHHHTS-HHHHHHHHTT-TTSBHHHHHHHHHHTT---SSS-GGGHHHHHHHHHHHHHTS-S-------------

Foldseek 3Di:
DPPPDDDDDPVLQVVLQVLLCVLVVLCVVVVHDLVRLCVVLVHDSVLNVCSSRRPPPRDVVSSVVSCVVSPHDDPDPDPVCVVVVVVVVVVVVVPDDPDPDDPPPPPPPVD/DPPPDDDDDPVLQVVLQVLLCVLVVLCVVVVHDLVRLCVVLVHDSVLNVCSSRRPPPRDVVSSVVSCVVSPHDDPDPDPVCVVVVVVVVVVVVVPDDPDPDDPPPPPPPVD

pLDDT: mean 89.46, std 15.42, range [34.78, 98.75]

Solvent-accessible surface area (backbone atoms only — not comparable to full-atom values): 12745 Å² total; per-residue (Å²): 128,79,79,71,79,79,85,71,55,69,65,38,52,49,47,32,37,37,53,9,39,50,43,46,45,39,29,51,76,66,66,42,27,64,61,56,53,16,55,73,74,68,50,54,51,69,56,45,52,40,40,38,62,24,45,45,75,39,35,37,39,57,51,43,40,50,26,51,76,49,66,46,67,70,98,39,90,51,69,86,48,45,64,59,52,38,52,51,48,52,55,56,47,70,72,45,77,91,71,57,70,72,75,70,72,69,76,73,70,77,118,129,78,79,70,79,80,83,72,57,69,64,37,53,49,46,31,36,36,53,9,40,50,43,47,45,38,28,51,77,65,66,42,27,64,60,57,53,15,54,74,73,70,50,54,51,69,57,46,51,39,40,38,64,26,45,46,76,38,34,34,40,58,51,42,41,51,27,50,76,49,66,45,69,70,101,40,90,51,71,86,48,46,64,59,52,38,51,50,47,54,56,55,47,70,72,45,78,89,71,56,70,71,75,70,74,69,76,74,69,78,116

InterPro domains:
  IPR001387 Cro/C1-type, helix-turn-helix domain [PF01381] (23-74)
  IPR001387 Cro/C1-type, helix-turn-helix domain [PS50943] (23-54)
  IPR001387 Cro/C1-type, helix-turn-helix domain [SM00530] (22-77)
  IPR001387 Cro/C1-type, helix-turn-helix domain [cd00093] (20-74)
  IPR010982 Lambda repressor-like, DNA-binding domain superfamily [G3DSA:1.10.260.40] (4-83)
  IPR010982 Lambda repressor-like, DNA-binding domain superfamily [SSF47413] (14-74)